Protein AF-A0A7S3AEJ7-F1 (afdb_monomer_lite)

Foldseek 3Di:
DDDDAAWDWDQDPVRWIWIQFQQGWIFTADSVNPGTDGTQEGDDDPARWGQWEWDAAAQKIKIWIFHDDDQQALAGWTWIWIASDSSDPTHTQDTQFADPDDDDPPDSPRGQQRWGWHYWDWAPDRYPPIWIKTKGWNGPPQPVVDVNGDRVRTDMGIFTWDADPVRRTHRDHRDPDDDDDHDPPPPDDPPPDPDPDDDDDPDDDDDDDD

Radius of gyration: 19.71 Å; chains: 1; bounding box: 64×39×54 Å

Structure (mmCIF, N/CA/C/O backbone):
data_AF-A0A7S3AEJ7-F1
#
_entry.id   AF-A0A7S3AEJ7-F1
#
loop_
_atom_site.group_PDB
_atom_site.id
_atom_site.type_symbol
_atom_site.label_atom_id
_atom_site.label_alt_id
_atom_site.label_comp_id
_atom_site.label_asym_id
_atom_site.label_entity_id
_atom_site.label_seq_id
_atom_site.pdbx_PDB_ins_code
_atom_site.Cartn_x
_atom_site.Cartn_y
_atom_site.Cartn_z
_atom_site.occupancy
_atom_site.B_iso_or_equiv
_atom_site.auth_seq_id
_atom_site.auth_comp_id
_atom_site.auth_asym_id
_atom_site.auth_atom_id
_atom_site.pdbx_PDB_model_num
ATOM 1 N N . ARG A 1 1 ? -19.250 -13.462 -3.535 1.00 52.09 1 ARG A N 1
ATOM 2 C CA . ARG A 1 1 ? -18.147 -14.457 -3.602 1.00 52.09 1 ARG A CA 1
ATOM 3 C C . ARG A 1 1 ? -16.843 -13.675 -3.709 1.00 52.09 1 ARG A C 1
ATOM 5 O O . ARG A 1 1 ? -16.833 -12.710 -4.462 1.00 52.09 1 ARG A O 1
ATOM 12 N N . GLY A 1 2 ? -15.821 -13.997 -2.910 1.00 57.75 2 GLY A N 1
ATOM 13 C CA . GLY A 1 2 ? -14.547 -13.262 -2.921 1.00 57.75 2 GLY A CA 1
ATOM 14 C C . GLY A 1 2 ? -13.782 -13.464 -4.230 1.00 57.75 2 GLY A C 1
ATOM 15 O O . GLY A 1 2 ? -13.895 -14.528 -4.836 1.00 57.75 2 GLY A O 1
ATOM 16 N N . ARG A 1 3 ? -13.041 -12.445 -4.675 1.00 68.50 3 ARG A N 1
ATOM 17 C CA . ARG A 1 3 ? -12.091 -12.573 -5.789 1.00 68.50 3 ARG A CA 1
ATOM 18 C C . ARG A 1 3 ? -10.794 -13.187 -5.256 1.00 68.50 3 ARG A C 1
ATOM 20 O O . ARG A 1 3 ? -10.357 -12.820 -4.169 1.00 68.50 3 ARG A O 1
ATOM 27 N N . VAL A 1 4 ? -10.232 -14.139 -5.996 1.00 76.06 4 VAL A N 1
ATOM 28 C CA . VAL A 1 4 ? -8.913 -14.728 -5.719 1.00 76.06 4 VAL A CA 1
ATOM 29 C C . VAL A 1 4 ? -7.853 -13.807 -6.321 1.00 76.06 4 VAL A C 1
ATOM 31 O O . VAL A 1 4 ? -8.058 -13.290 -7.418 1.00 76.06 4 VAL A O 1
ATOM 34 N N . GLY A 1 5 ? -6.754 -13.591 -5.608 1.00 88.00 5 GLY A N 1
ATOM 35 C CA . GLY A 1 5 ? -5.661 -12.722 -6.029 1.00 88.00 5 GLY A CA 1
ATOM 36 C C . GLY A 1 5 ? -4.775 -12.347 -4.847 1.00 88.00 5 GLY A C 1
ATOM 37 O O . GLY A 1 5 ? -4.851 -12.980 -3.791 1.00 88.00 5 GLY A O 1
ATOM 38 N N . ASP A 1 6 ? -3.973 -11.308 -5.038 1.00 93.19 6 ASP A N 1
ATOM 39 C CA . ASP A 1 6 ? -3.113 -10.742 -4.007 1.00 93.19 6 ASP A CA 1
ATOM 40 C C . ASP A 1 6 ? -3.918 -10.195 -2.832 1.00 93.19 6 ASP A C 1
ATOM 42 O O . ASP A 1 6 ? -5.052 -9.716 -2.967 1.00 93.19 6 ASP A O 1
ATOM 46 N N . PHE A 1 7 ? -3.295 -10.231 -1.660 1.00 94.75 7 PHE A N 1
ATOM 47 C CA . PHE A 1 7 ? -3.881 -9.693 -0.452 1.00 94.75 7 PHE A CA 1
ATOM 48 C C . PHE A 1 7 ? -2.838 -9.290 0.581 1.00 94.75 7 PHE A C 1
ATOM 50 O O . PHE A 1 7 ? -1.687 -9.719 0.536 1.00 94.75 7 PHE A O 1
ATOM 57 N N . ASN A 1 8 ? -3.294 -8.523 1.566 1.00 96.31 8 ASN A N 1
ATOM 58 C CA . ASN A 1 8 ? -2.563 -8.245 2.789 1.00 96.31 8 ASN A CA 1
ATOM 59 C C . ASN A 1 8 ? -3.507 -8.294 3.998 1.00 96.31 8 ASN A C 1
ATOM 61 O O . ASN A 1 8 ? -4.703 -8.005 3.888 1.00 96.31 8 ASN A O 1
ATOM 65 N N . ILE A 1 9 ? -2.955 -8.699 5.143 1.00 96.25 9 ILE A N 1
ATOM 66 C CA . ILE A 1 9 ? -3.646 -8.711 6.431 1.00 96.25 9 ILE A CA 1
ATOM 67 C C . ILE A 1 9 ? -3.111 -7.563 7.279 1.00 96.25 9 ILE A C 1
ATOM 69 O O . ILE A 1 9 ? -1.901 -7.425 7.449 1.00 96.25 9 ILE A O 1
ATOM 73 N N . PHE A 1 10 ? -4.027 -6.782 7.836 1.00 97.50 10 PHE A N 1
ATOM 74 C CA . PHE A 1 10 ? -3.756 -5.700 8.771 1.00 97.50 10 PHE A CA 1
ATOM 75 C C . PHE A 1 10 ? -4.480 -5.989 10.087 1.00 97.50 10 PHE A C 1
ATOM 77 O O . PHE A 1 10 ? -5.660 -6.332 10.072 1.00 97.50 10 PHE A O 1
ATOM 84 N N . VAL A 1 11 ? -3.785 -5.855 11.215 1.00 97.69 11 VAL A N 1
ATOM 85 C CA . VAL A 1 11 ? -4.379 -5.938 12.557 1.00 97.69 11 VAL A CA 1
ATOM 86 C C . VAL A 1 11 ? -4.341 -4.541 13.155 1.00 97.69 11 VAL A C 1
ATOM 88 O O . VAL A 1 11 ? -3.270 -3.943 13.236 1.00 97.69 11 VAL A O 1
ATOM 91 N N . ASP A 1 12 ? -5.507 -4.018 13.514 1.00 97.69 12 ASP A N 1
ATOM 92 C CA . ASP A 1 12 ? -5.636 -2.688 14.105 1.00 97.69 12 ASP A CA 1
ATOM 93 C C . ASP A 1 12 ? -5.280 -2.704 15.599 1.00 97.69 12 ASP A C 1
ATOM 95 O O . ASP A 1 12 ? -5.127 -3.759 16.219 1.00 97.69 12 ASP A O 1
ATOM 99 N N . ASP A 1 13 ? -5.171 -1.518 16.190 1.00 95.38 13 ASP A N 1
ATOM 100 C CA . ASP A 1 13 ? -4.751 -1.326 17.582 1.00 95.38 13 ASP A CA 1
ATOM 101 C C . ASP A 1 13 ? -5.712 -1.984 18.594 1.00 95.38 13 ASP A C 1
ATOM 103 O O . ASP A 1 13 ? -5.319 -2.285 19.720 1.00 95.38 13 ASP A O 1
ATOM 107 N N . ASP A 1 14 ? -6.970 -2.216 18.204 1.00 96.75 14 ASP A N 1
ATOM 108 C CA . ASP A 1 14 ? -7.992 -2.886 19.017 1.00 96.75 14 ASP A CA 1
ATOM 109 C C . ASP A 1 14 ? -7.966 -4.423 18.899 1.00 96.75 14 ASP A C 1
ATOM 111 O O . ASP A 1 14 ? -8.774 -5.109 19.527 1.00 96.75 14 ASP A O 1
ATOM 115 N N . GLY A 1 15 ? -7.045 -4.975 18.103 1.00 97.75 15 GLY A N 1
ATOM 116 C CA . GLY A 1 15 ? -6.957 -6.405 17.825 1.00 97.75 15 GLY A CA 1
ATOM 117 C C . GLY A 1 15 ? -7.953 -6.896 16.773 1.00 97.75 15 GLY A C 1
ATOM 118 O O . GLY A 1 15 ? -8.071 -8.100 16.555 1.00 97.75 15 GLY A O 1
ATOM 119 N N . THR A 1 16 ? -8.678 -6.024 16.078 1.00 98.44 16 THR A N 1
ATOM 120 C CA . THR A 1 16 ? -9.506 -6.436 14.943 1.00 98.44 16 THR A CA 1
ATOM 121 C C . THR A 1 16 ? -8.635 -6.606 13.701 1.00 98.44 16 THR A C 1
ATOM 123 O O . THR A 1 16 ? -7.877 -5.710 13.330 1.00 98.44 16 THR A O 1
ATOM 126 N N . ALA A 1 17 ? -8.755 -7.750 13.024 1.00 98.38 17 ALA A N 1
ATOM 127 C CA . ALA A 1 17 ? -8.016 -8.022 11.797 1.00 98.38 17 ALA A CA 1
ATOM 128 C C . ALA A 1 17 ? -8.861 -7.774 10.544 1.00 98.38 17 ALA A C 1
ATOM 130 O O . ALA A 1 17 ? -10.056 -8.079 10.489 1.00 98.38 17 ALA A O 1
ATOM 131 N N . TYR A 1 18 ? -8.200 -7.277 9.508 1.00 97.94 18 TYR A N 1
ATOM 132 C CA . TYR A 1 18 ? -8.776 -6.950 8.219 1.00 97.94 18 TYR A CA 1
ATOM 133 C C . TYR A 1 18 ? -7.928 -7.529 7.098 1.00 97.94 18 TYR A C 1
ATOM 135 O O . TYR A 1 18 ? -6.708 -7.631 7.182 1.00 97.94 18 TYR A O 1
ATOM 143 N N . HIS A 1 19 ? -8.606 -7.887 6.024 1.00 94.19 19 HIS A N 1
ATOM 144 C CA . HIS A 1 19 ? -8.048 -8.430 4.806 1.00 94.19 19 HIS A CA 1
ATOM 145 C C . HIS A 1 19 ? -8.375 -7.457 3.673 1.00 94.19 19 HIS A C 1
ATOM 147 O O . HIS A 1 19 ? -9.543 -7.306 3.305 1.00 94.19 19 HIS A O 1
ATOM 153 N N . VAL A 1 20 ? -7.348 -6.799 3.129 1.00 95.75 20 VAL A N 1
ATOM 154 C CA . VAL A 1 20 ? -7.442 -6.053 1.868 1.00 95.75 20 VAL A CA 1
ATOM 155 C C . VAL A 1 20 ? -7.014 -6.966 0.725 1.00 95.75 20 VAL A C 1
ATOM 157 O O . VAL A 1 20 ? -5.971 -7.612 0.806 1.00 95.75 20 VAL A O 1
ATOM 160 N N . ARG A 1 21 ? -7.814 -7.041 -0.339 1.00 91.44 21 ARG A N 1
ATOM 161 C CA . ARG A 1 21 ? -7.590 -7.974 -1.458 1.00 91.44 21 ARG A CA 1
ATOM 162 C C . ARG A 1 21 ? -7.663 -7.307 -2.821 1.00 91.44 21 ARG A C 1
ATOM 164 O O . ARG A 1 21 ? -8.259 -6.237 -2.956 1.00 91.44 21 ARG A O 1
ATOM 171 N N . THR A 1 22 ? -7.156 -7.986 -3.850 1.00 85.31 22 THR A N 1
ATOM 172 C CA . THR A 1 22 ? -7.403 -7.632 -5.254 1.00 85.31 22 THR A CA 1
ATOM 173 C C . THR A 1 22 ? -8.897 -7.414 -5.507 1.00 85.31 22 THR A C 1
ATOM 175 O O . THR A 1 22 ? -9.756 -8.180 -5.066 1.00 85.31 22 THR A O 1
ATOM 178 N N . GLY A 1 23 ? -9.216 -6.343 -6.234 1.00 87.56 23 GLY A N 1
ATOM 179 C CA . GLY A 1 23 ? -10.580 -5.819 -6.340 1.00 87.56 23 GLY A CA 1
ATOM 180 C C . GLY A 1 23 ? -10.903 -4.735 -5.310 1.00 87.56 23 GLY A C 1
ATOM 181 O O . GLY A 1 23 ? -11.964 -4.136 -5.428 1.00 87.56 23 GLY A O 1
ATOM 182 N N . PHE A 1 24 ? -9.977 -4.457 -4.382 1.00 93.81 24 PHE A N 1
ATOM 183 C CA . PHE A 1 24 ? -10.009 -3.340 -3.435 1.00 93.81 24 PHE A CA 1
ATOM 184 C C . PHE A 1 24 ? -11.256 -3.327 -2.549 1.00 93.81 24 PHE A C 1
ATOM 186 O O . PHE A 1 24 ? -11.914 -2.310 -2.349 1.00 93.81 24 PHE A O 1
ATOM 193 N N . ASP A 1 25 ? -11.528 -4.505 -1.987 1.00 95.38 25 ASP A N 1
ATOM 194 C CA . ASP A 1 25 ? -12.430 -4.690 -0.858 1.00 95.38 25 ASP A CA 1
ATOM 195 C C . ASP A 1 25 ? -11.609 -4.789 0.430 1.00 95.38 25 ASP A C 1
ATOM 197 O O . ASP A 1 25 ? -10.608 -5.513 0.472 1.00 95.38 25 ASP A O 1
ATOM 201 N N . LEU A 1 26 ? -12.085 -4.147 1.494 1.00 97.31 26 LEU A N 1
ATOM 202 C CA . LEU A 1 26 ? -11.617 -4.360 2.856 1.00 97.31 26 LEU A CA 1
ATOM 203 C C . LEU A 1 26 ? -12.632 -5.220 3.606 1.00 97.31 26 LEU A C 1
ATOM 205 O O . LEU A 1 26 ? -13.794 -4.843 3.765 1.00 97.31 26 LEU A O 1
ATOM 209 N N . VAL A 1 27 ? -12.195 -6.382 4.076 1.00 96.38 27 VAL A N 1
ATOM 210 C CA . VAL A 1 27 ? -13.050 -7.364 4.748 1.00 96.38 27 VAL A CA 1
ATOM 211 C C . VAL A 1 27 ? -12.533 -7.596 6.160 1.00 96.38 27 VAL A C 1
ATOM 213 O O . VAL A 1 27 ? -11.375 -7.958 6.338 1.00 96.38 27 VAL A O 1
ATOM 216 N N . ARG A 1 28 ? -13.387 -7.426 7.168 1.00 97.94 28 ARG A N 1
ATOM 217 C CA . ARG A 1 28 ? -13.078 -7.793 8.552 1.00 97.94 28 ARG A CA 1
ATOM 218 C C . ARG A 1 28 ? -13.008 -9.312 8.680 1.00 97.94 28 ARG A C 1
ATOM 220 O O . ARG A 1 28 ? -13.847 -10.016 8.112 1.00 97.94 28 ARG A O 1
ATOM 227 N N . LEU A 1 29 ? -12.030 -9.814 9.424 1.00 97.88 29 LEU A N 1
ATOM 228 C CA . LEU A 1 29 ? -11.924 -11.226 9.779 1.00 97.88 29 LEU A CA 1
ATOM 229 C C . LEU A 1 29 ? -12.702 -11.535 11.062 1.00 97.88 29 LEU A C 1
ATOM 231 O O . LEU A 1 29 ? -12.950 -10.659 11.887 1.00 97.88 29 LEU A O 1
ATOM 235 N N . ASN A 1 30 ? -13.073 -12.800 11.239 1.00 97.94 30 ASN A N 1
ATOM 236 C CA . ASN A 1 30 ? -13.641 -13.277 12.497 1.00 97.94 30 ASN A CA 1
ATOM 237 C C . ASN A 1 30 ? -12.621 -13.172 13.652 1.00 97.94 30 ASN A C 1
ATOM 239 O O . ASN A 1 30 ? -11.424 -13.014 13.423 1.00 97.94 30 ASN A O 1
ATOM 243 N N . ALA A 1 31 ? -13.081 -13.316 14.898 1.00 97.31 31 ALA A N 1
ATOM 244 C CA . ALA A 1 31 ? -12.239 -13.169 16.093 1.00 97.31 31 ALA A CA 1
ATOM 245 C C . ALA A 1 31 ? -11.050 -14.152 16.180 1.00 97.31 31 ALA A C 1
ATOM 247 O O . ALA A 1 31 ? -10.104 -13.898 16.916 1.00 97.31 31 ALA A O 1
ATOM 248 N N . ASN A 1 32 ? -11.084 -15.255 15.425 1.00 97.44 32 ASN A N 1
ATOM 249 C CA . ASN A 1 32 ? -10.005 -16.248 15.370 1.00 97.44 32 ASN A CA 1
ATOM 250 C C . ASN A 1 32 ? -9.063 -16.038 14.169 1.00 97.44 32 ASN A C 1
ATOM 252 O O . ASN A 1 32 ? -8.157 -16.838 13.956 1.00 97.44 32 ASN A O 1
ATOM 256 N N . TYR A 1 33 ? -9.314 -15.014 13.348 1.00 97.31 33 TYR A N 1
ATOM 257 C CA . TYR A 1 33 ? -8.605 -14.689 12.105 1.00 97.31 33 TYR A CA 1
ATOM 258 C C . TYR A 1 33 ? -8.567 -15.815 11.059 1.00 97.31 33 TYR A C 1
ATOM 260 O O . TYR A 1 33 ? -7.700 -15.839 10.188 1.00 97.31 33 TYR A O 1
ATOM 268 N N . THR A 1 34 ? -9.516 -16.751 11.100 1.00 95.56 34 THR A N 1
ATOM 269 C CA . THR A 1 34 ? -9.530 -17.919 10.200 1.00 95.56 34 THR A CA 1
ATOM 270 C C . THR A 1 34 ? -10.403 -17.735 8.964 1.00 95.56 34 THR A C 1
ATOM 272 O O . THR A 1 34 ? -10.395 -18.576 8.066 1.00 95.56 34 THR A O 1
ATOM 275 N N . GLY A 1 35 ? -11.184 -16.657 8.900 1.00 93.62 35 GLY A N 1
ATOM 276 C CA . GLY A 1 35 ? -12.093 -16.421 7.789 1.00 93.62 35 GLY A CA 1
ATOM 277 C C . GLY A 1 35 ? -12.753 -15.046 7.820 1.00 93.62 35 GLY A C 1
ATOM 278 O O . GLY A 1 35 ? -12.661 -14.338 8.825 1.00 93.62 35 GLY A O 1
ATOM 279 N N . PRO A 1 36 ? -13.409 -14.659 6.712 1.00 94.50 36 PRO A N 1
ATOM 280 C CA . PRO A 1 36 ? -14.102 -13.385 6.607 1.00 94.50 36 PRO A CA 1
ATOM 281 C C . PRO A 1 36 ? -15.349 -13.361 7.497 1.00 94.50 36 PRO A C 1
ATOM 283 O O . PRO A 1 36 ? -16.081 -14.345 7.573 1.00 94.50 36 PRO A O 1
ATOM 286 N N . ASP A 1 37 ? -15.600 -12.212 8.113 1.00 96.62 37 ASP A N 1
ATOM 287 C CA . ASP A 1 37 ? -16.796 -11.916 8.903 1.00 96.62 37 ASP A CA 1
ATOM 288 C C . ASP A 1 37 ? -17.710 -10.934 8.153 1.00 96.62 37 ASP A C 1
ATOM 290 O O . ASP A 1 37 ? -18.846 -11.263 7.820 1.00 96.62 37 ASP A O 1
ATOM 294 N N . ALA A 1 38 ? -17.194 -9.753 7.787 1.00 96.38 38 ALA A N 1
ATOM 295 C CA . ALA A 1 38 ? -17.994 -8.705 7.149 1.00 96.38 38 ALA A CA 1
ATOM 296 C C . ALA A 1 38 ? -17.204 -7.892 6.113 1.00 96.38 38 ALA A C 1
ATOM 298 O O . ALA A 1 38 ? -16.046 -7.544 6.336 1.00 96.38 38 ALA A O 1
ATOM 299 N N . LEU A 1 39 ? -17.842 -7.541 4.989 1.00 96.31 39 LEU A N 1
ATOM 300 C CA . LEU A 1 39 ? -17.330 -6.506 4.083 1.00 96.31 39 LEU A CA 1
ATOM 301 C C . LEU A 1 39 ? -17.462 -5.143 4.774 1.00 96.31 39 LEU A C 1
ATOM 303 O O . LEU A 1 39 ? -18.551 -4.791 5.220 1.00 96.31 39 LEU A O 1
ATOM 307 N N . VAL A 1 40 ? -16.365 -4.394 4.855 1.00 98.06 40 VAL A N 1
ATOM 308 C CA . VAL A 1 40 ? -16.298 -3.102 5.554 1.00 98.06 40 VAL A CA 1
ATOM 309 C C . VAL A 1 40 ? -16.381 -1.949 4.565 1.00 98.06 40 VAL A C 1
ATOM 311 O O . VAL A 1 40 ? -17.130 -1.000 4.778 1.00 98.06 40 VAL A O 1
ATOM 314 N N . SER A 1 41 ? -15.622 -2.027 3.474 1.00 97.62 41 SER A N 1
ATOM 315 C CA . SER A 1 41 ? -15.626 -1.022 2.414 1.00 97.62 41 SER A CA 1
ATOM 316 C C . SER A 1 41 ? -15.130 -1.607 1.093 1.00 97.62 41 SER A C 1
ATOM 318 O O . SER A 1 41 ? -14.439 -2.626 1.070 1.00 97.62 41 SER A O 1
ATOM 320 N N . SER A 1 42 ? -15.485 -0.940 -0.003 1.00 96.75 42 SER A N 1
ATOM 321 C CA . SER A 1 42 ? -14.963 -1.194 -1.348 1.00 96.75 42 SER A CA 1
ATOM 322 C C . SER A 1 42 ? -14.531 0.136 -1.956 1.00 96.75 42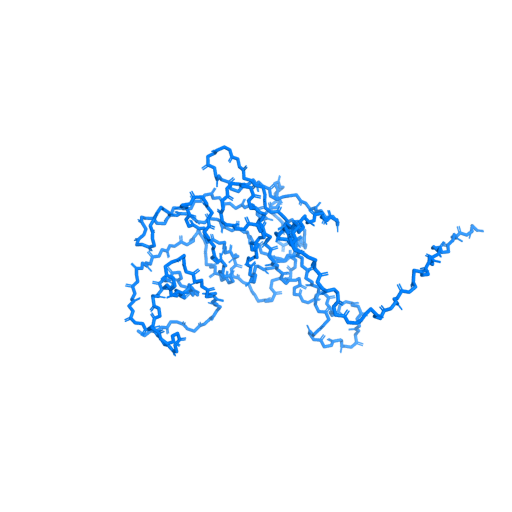 SER A C 1
ATOM 324 O O . SER A 1 42 ? -15.178 1.162 -1.741 1.00 96.75 42 SER A O 1
ATOM 326 N N . PHE A 1 43 ? -13.433 0.131 -2.698 1.00 96.06 43 PHE A N 1
ATOM 327 C CA . PHE A 1 43 ? -12.826 1.328 -3.272 1.00 96.06 43 PHE A CA 1
ATOM 328 C C . PHE A 1 43 ? -12.123 0.994 -4.587 1.00 96.06 43 PHE A C 1
ATOM 330 O O . PHE A 1 43 ? -12.076 -0.155 -5.016 1.00 96.06 43 PHE A O 1
ATOM 337 N N . THR A 1 44 ? -11.626 2.015 -5.280 1.00 95.69 44 THR A N 1
ATOM 338 C CA . THR A 1 44 ? -11.005 1.858 -6.598 1.00 95.69 44 THR A CA 1
ATOM 339 C C . THR A 1 44 ? -9.648 2.528 -6.641 1.00 95.69 44 THR A C 1
ATOM 341 O O . THR A 1 44 ? -9.472 3.638 -6.140 1.00 95.69 44 THR A O 1
ATOM 344 N N . THR A 1 45 ? -8.709 1.884 -7.316 1.00 96.00 45 THR A N 1
ATOM 345 C CA . THR A 1 45 ? -7.450 2.481 -7.755 1.00 96.00 45 THR A CA 1
ATOM 346 C C . THR A 1 45 ? -7.620 3.166 -9.118 1.00 96.00 45 THR A C 1
ATOM 348 O O . THR A 1 45 ? -8.540 2.823 -9.864 1.00 96.00 45 THR A O 1
ATOM 351 N N . PRO A 1 46 ? -6.732 4.106 -9.496 1.00 95.31 46 PRO A N 1
ATOM 352 C CA . PRO A 1 46 ? -6.801 4.782 -10.799 1.00 95.31 46 PRO A CA 1
ATOM 353 C C . PRO A 1 46 ? -6.703 3.844 -12.013 1.00 95.31 46 PRO A C 1
ATOM 355 O O . PRO A 1 46 ? -7.189 4.165 -13.095 1.00 95.31 46 PRO A O 1
ATOM 358 N N . LYS A 1 47 ? -6.046 2.693 -11.846 1.00 94.50 47 LYS A N 1
ATOM 359 C CA . LYS A 1 47 ? -5.919 1.618 -12.840 1.00 94.50 47 LYS A CA 1
ATOM 360 C C . LYS A 1 47 ? -6.147 0.272 -12.160 1.00 94.50 47 LYS A C 1
ATOM 362 O O . LYS A 1 47 ? -6.152 0.205 -10.935 1.00 94.50 47 LYS A O 1
ATOM 367 N N . SER A 1 48 ? -6.300 -0.800 -12.939 1.00 93.44 48 SER A N 1
ATOM 368 C CA . SER A 1 48 ? -6.307 -2.157 -12.379 1.00 93.44 48 SER A CA 1
ATOM 369 C C . SER A 1 48 ? -5.021 -2.397 -11.589 1.00 93.44 48 SER A C 1
ATOM 371 O O . SER A 1 48 ? -3.925 -2.199 -12.119 1.00 93.44 48 SER A O 1
ATOM 373 N N . SER A 1 49 ? -5.168 -2.807 -10.334 1.00 95.31 49 SER A N 1
ATOM 374 C CA . SER A 1 49 ? -4.070 -2.893 -9.375 1.00 95.31 49 SER A CA 1
ATOM 375 C C . SER A 1 49 ? -4.147 -4.158 -8.519 1.00 95.31 49 SER A C 1
ATOM 377 O O . SER A 1 49 ? -5.210 -4.764 -8.369 1.00 95.31 49 SER A O 1
ATOM 379 N N . GLU A 1 50 ? -3.000 -4.536 -7.966 1.00 95.00 50 GLU A N 1
ATOM 380 C CA . GLU A 1 50 ? -2.769 -5.702 -7.108 1.00 95.00 50 GLU A CA 1
ATOM 381 C C . GLU A 1 50 ? -1.654 -5.386 -6.089 1.00 95.00 50 GLU A C 1
ATOM 383 O O . GLU A 1 50 ? -1.298 -4.214 -5.919 1.00 95.00 50 GLU A O 1
ATOM 388 N N . GLY A 1 51 ? -1.150 -6.393 -5.369 1.00 94.56 51 GLY A N 1
ATOM 389 C CA . GLY A 1 51 ? -0.150 -6.222 -4.312 1.00 94.56 51 GLY A CA 1
ATOM 390 C C . GLY A 1 51 ? -0.511 -5.166 -3.258 1.00 94.56 51 GLY A C 1
ATOM 391 O O . GLY A 1 51 ? 0.306 -4.273 -3.014 1.00 94.56 51 GLY A O 1
ATOM 392 N N . PRO A 1 52 ? -1.730 -5.178 -2.670 1.00 96.81 52 PRO A N 1
ATOM 393 C CA . PRO A 1 52 ? -2.080 -4.187 -1.667 1.00 96.81 52 PRO A CA 1
ATOM 394 C C . PRO A 1 52 ? -1.240 -4.388 -0.400 1.00 96.81 52 PRO A C 1
ATOM 396 O O . PRO A 1 52 ? -1.047 -5.519 0.031 1.00 96.81 52 PRO A O 1
ATOM 399 N N . ALA A 1 53 ? -0.814 -3.306 0.249 1.00 97.56 53 ALA A N 1
ATOM 400 C CA . ALA A 1 53 ? -0.262 -3.352 1.603 1.00 97.56 53 ALA A CA 1
ATOM 401 C C . ALA A 1 53 ? -0.872 -2.242 2.457 1.00 97.56 53 ALA A C 1
ATOM 403 O O . ALA A 1 53 ? -0.865 -1.075 2.052 1.00 97.56 53 ALA A O 1
ATOM 404 N N . MET A 1 54 ? -1.411 -2.613 3.618 1.00 98.12 54 MET A N 1
ATOM 405 C CA . MET A 1 54 ? -2.158 -1.723 4.500 1.00 98.12 54 MET A CA 1
ATOM 406 C C . MET A 1 54 ? -1.408 -1.468 5.804 1.00 98.12 54 MET A C 1
ATOM 408 O O . MET A 1 54 ? -0.795 -2.368 6.371 1.00 98.12 54 MET A O 1
ATOM 412 N N . PHE A 1 55 ? -1.482 -0.235 6.293 1.00 98.44 55 PHE A N 1
ATOM 413 C CA . PHE A 1 55 ? -0.948 0.151 7.594 1.00 98.44 55 PHE A CA 1
ATOM 414 C C . PHE A 1 55 ? -1.708 1.355 8.154 1.00 98.44 55 PHE A C 1
ATOM 416 O O . PHE A 1 55 ? -2.466 2.023 7.447 1.00 98.44 55 PHE A O 1
ATOM 423 N N . LYS A 1 56 ? -1.490 1.655 9.433 1.00 98.44 56 LYS A N 1
ATOM 424 C CA . LYS A 1 56 ? -2.060 2.821 10.110 1.00 98.44 56 LYS A CA 1
ATOM 425 C C . LYS A 1 56 ? -0.933 3.712 10.593 1.00 98.44 56 LYS A C 1
ATOM 427 O O . LYS A 1 56 ? 0.027 3.219 11.170 1.00 98.44 56 LYS A O 1
ATOM 432 N N . ARG A 1 57 ? -1.030 5.021 10.389 1.00 97.56 57 ARG A N 1
ATOM 433 C CA . ARG A 1 57 ? -0.076 5.988 10.935 1.00 97.56 57 ARG A CA 1
ATOM 434 C C . ARG A 1 57 ? -0.800 7.234 11.418 1.00 97.56 57 ARG A C 1
ATOM 436 O O . ARG A 1 57 ? -1.521 7.865 10.651 1.00 97.56 57 ARG A O 1
ATOM 443 N N . ASN A 1 58 ? -0.569 7.600 12.675 1.00 95.94 58 ASN A N 1
ATOM 444 C CA . ASN A 1 58 ? -1.090 8.804 13.316 1.00 95.94 58 ASN A CA 1
ATOM 445 C C . ASN A 1 58 ? -2.616 8.957 13.149 1.00 95.94 58 ASN A C 1
ATOM 447 O O . ASN A 1 58 ? -3.106 10.009 12.753 1.00 95.94 58 ASN A O 1
ATOM 451 N N . GLY A 1 59 ? -3.361 7.868 13.374 1.00 96.19 59 GLY A N 1
ATOM 452 C CA . GLY A 1 59 ? -4.824 7.837 13.234 1.00 96.19 59 GLY A CA 1
ATOM 453 C C . GLY A 1 59 ? -5.357 7.730 11.798 1.00 96.19 59 GLY A C 1
ATOM 454 O O . GLY A 1 59 ? -6.555 7.533 11.624 1.00 96.19 59 GLY A O 1
ATOM 455 N N . THR A 1 60 ? -4.498 7.794 10.779 1.00 98.44 60 THR A N 1
ATOM 456 C CA . THR A 1 60 ? -4.876 7.635 9.367 1.00 98.44 60 THR A CA 1
ATOM 457 C C . THR A 1 60 ? -4.534 6.231 8.878 1.00 98.44 60 THR A C 1
ATOM 459 O O . THR A 1 60 ? -3.445 5.724 9.145 1.00 98.44 60 THR A O 1
ATOM 462 N N . TYR A 1 61 ? -5.440 5.606 8.130 1.00 98.75 61 TYR A N 1
ATOM 463 C CA . TYR A 1 61 ? -5.184 4.347 7.436 1.00 98.75 61 TYR A CA 1
ATOM 464 C C . TYR A 1 61 ? -4.641 4.619 6.041 1.00 98.75 61 TYR A C 1
ATOM 466 O O . TYR A 1 61 ? -5.117 5.519 5.348 1.00 98.75 61 TYR A O 1
ATOM 474 N N . TYR A 1 62 ? -3.676 3.810 5.627 1.00 98.75 62 TYR A N 1
ATOM 475 C CA . TYR A 1 62 ? -3.013 3.880 4.336 1.00 98.75 62 TYR A CA 1
ATOM 476 C C . TYR A 1 62 ? -3.103 2.522 3.661 1.00 98.75 62 TYR A C 1
ATOM 478 O O . TYR A 1 62 ? -2.925 1.486 4.301 1.00 98.75 62 TYR A O 1
ATOM 486 N N . ILE A 1 63 ? -3.329 2.537 2.355 1.00 98.50 63 ILE A N 1
ATOM 487 C CA . ILE A 1 63 ? -3.171 1.379 1.485 1.00 98.50 63 ILE A CA 1
ATOM 488 C C . ILE A 1 63 ? -2.256 1.794 0.346 1.00 98.50 63 ILE A C 1
ATOM 490 O O . ILE A 1 63 ? -2.503 2.796 -0.324 1.00 98.50 63 ILE A O 1
ATOM 494 N N . THR A 1 64 ? -1.205 1.010 0.132 1.00 98.38 64 THR A N 1
ATOM 495 C CA . THR A 1 64 ? -0.387 1.086 -1.078 1.00 98.38 64 THR A CA 1
ATOM 496 C C . THR A 1 64 ? -0.811 -0.001 -2.052 1.00 98.38 64 THR A C 1
ATOM 498 O O . THR A 1 64 ? -1.231 -1.070 -1.614 1.00 98.38 64 THR A O 1
ATOM 501 N N . ALA A 1 65 ? -0.728 0.263 -3.354 1.00 97.44 65 ALA A N 1
ATOM 502 C CA . ALA A 1 65 ? -1.053 -0.711 -4.391 1.00 97.44 65 ALA A CA 1
ATOM 503 C C . ALA A 1 65 ? -0.243 -0.484 -5.672 1.00 97.44 65 ALA A C 1
ATOM 505 O O . ALA A 1 65 ? -0.006 0.659 -6.070 1.00 97.44 65 ALA A O 1
ATOM 506 N N . GLY A 1 66 ? 0.124 -1.569 -6.350 1.00 95.94 66 GLY A N 1
ATOM 507 C CA . GLY A 1 66 ? 0.790 -1.517 -7.650 1.00 95.94 66 GLY A CA 1
ATOM 508 C C . GLY A 1 66 ? -0.182 -1.698 -8.804 1.00 95.94 66 GLY A C 1
ATOM 509 O O . GLY A 1 66 ? -1.173 -2.409 -8.677 1.00 95.94 66 GLY A O 1
ATOM 510 N N . THR A 1 67 ? 0.066 -1.070 -9.954 1.00 94.06 67 THR A N 1
ATOM 511 C CA . THR A 1 67 ? -0.572 -1.469 -11.222 1.00 94.06 67 THR A CA 1
ATOM 512 C C . THR A 1 67 ? -0.371 -2.962 -11.463 1.00 94.06 67 THR A C 1
ATOM 514 O O . THR A 1 67 ? 0.745 -3.446 -11.304 1.00 94.06 67 THR A O 1
ATOM 517 N N . GLY A 1 68 ? -1.428 -3.671 -11.864 1.00 88.75 68 GLY A N 1
ATOM 518 C CA . GLY A 1 68 ? -1.356 -5.113 -12.102 1.00 88.75 68 GLY A CA 1
ATOM 519 C C . GLY A 1 68 ? -0.472 -5.462 -13.298 1.00 88.75 68 GLY A C 1
ATOM 520 O O . GLY A 1 68 ? -0.585 -4.834 -14.355 1.00 88.75 68 GLY A O 1
ATOM 521 N N . CYS A 1 69 ? 0.399 -6.460 -13.140 1.00 84.62 69 CYS A N 1
ATOM 522 C CA . CYS A 1 69 ? 1.301 -6.915 -14.196 1.00 84.62 69 CYS A CA 1
ATOM 523 C C . CYS A 1 69 ? 1.769 -8.361 -13.997 1.00 84.62 69 CYS A C 1
ATOM 525 O O . CYS A 1 69 ? 1.933 -8.857 -12.891 1.00 84.62 69 CYS A O 1
ATOM 527 N N . CYS A 1 70 ? 2.075 -9.049 -15.100 1.00 80.75 70 CYS A N 1
ATOM 528 C CA . CYS A 1 70 ? 2.639 -10.397 -15.041 1.00 80.75 70 CYS A CA 1
ATOM 529 C C . CYS A 1 70 ? 4.097 -10.345 -14.563 1.00 80.75 70 CYS A C 1
ATOM 531 O O . CYS A 1 70 ? 4.992 -10.049 -15.354 1.00 80.75 70 CYS A O 1
ATOM 533 N N . ALA A 1 71 ? 4.326 -10.630 -13.276 1.00 74.88 71 ALA A N 1
ATOM 534 C CA . ALA A 1 71 ? 5.650 -10.627 -12.642 1.00 74.88 71 ALA A CA 1
ATOM 535 C C . ALA A 1 71 ? 6.427 -9.305 -12.822 1.00 74.88 71 ALA A C 1
ATOM 537 O O . ALA A 1 71 ? 7.651 -9.325 -12.897 1.00 74.88 71 ALA A O 1
ATOM 538 N N . CYS A 1 72 ? 5.690 -8.191 -12.934 1.00 82.00 72 CYS A N 1
ATOM 539 C CA . CYS A 1 72 ? 6.115 -6.785 -12.940 1.00 82.00 72 CYS A CA 1
ATOM 540 C C . CYS A 1 72 ? 7.614 -6.527 -13.159 1.00 82.00 72 CYS A C 1
ATOM 542 O O . CYS A 1 72 ? 8.305 -6.011 -12.277 1.00 82.00 72 CYS A O 1
ATOM 544 N N . ILE A 1 73 ? 8.119 -6.887 -14.344 1.00 85.12 73 ILE A N 1
ATOM 545 C CA . ILE A 1 73 ? 9.522 -6.666 -14.706 1.00 85.12 73 ILE A CA 1
ATOM 546 C C . ILE A 1 73 ? 9.788 -5.160 -14.678 1.00 85.12 73 ILE A C 1
ATOM 548 O O . ILE A 1 73 ? 9.124 -4.394 -15.372 1.00 85.12 73 ILE A O 1
ATOM 552 N N . GLY A 1 74 ? 10.761 -4.739 -13.869 1.00 87.19 74 GLY A N 1
ATOM 553 C CA . GLY A 1 74 ? 11.065 -3.321 -13.665 1.00 87.19 74 GLY A CA 1
ATOM 554 C C . GLY A 1 74 ? 10.178 -2.617 -12.632 1.00 87.19 74 GLY A C 1
ATOM 555 O O . GLY A 1 74 ? 10.357 -1.419 -12.437 1.00 87.19 74 GLY A O 1
ATOM 556 N N . GLY A 1 75 ? 9.284 -3.331 -11.939 1.00 93.31 75 GLY A N 1
ATOM 557 C CA . GLY A 1 75 ? 8.451 -2.830 -10.840 1.00 93.31 75 GLY A CA 1
ATOM 558 C C . GLY A 1 75 ? 7.026 -2.433 -11.231 1.00 93.31 75 GLY A C 1
ATOM 559 O O . GLY A 1 75 ? 6.564 -2.704 -12.338 1.00 93.31 75 GLY A O 1
ATOM 560 N N . SER A 1 76 ? 6.328 -1.789 -10.294 1.00 95.56 76 SER A N 1
ATOM 561 C CA . SER A 1 76 ? 4.986 -1.228 -10.486 1.00 95.56 76 SER A CA 1
ATOM 562 C C . SER A 1 76 ? 4.873 0.166 -9.864 1.00 95.56 76 SER A C 1
ATOM 564 O O . SER A 1 76 ? 5.762 0.612 -9.137 1.00 95.56 76 SER A O 1
ATOM 566 N N . THR A 1 77 ? 3.738 0.833 -10.087 1.00 97.00 77 THR A N 1
ATOM 567 C CA . THR A 1 77 ? 3.372 2.046 -9.336 1.00 97.00 77 THR A CA 1
ATOM 568 C C . THR A 1 77 ? 3.307 1.775 -7.830 1.00 97.00 77 THR A C 1
ATOM 570 O O . THR A 1 77 ? 3.249 0.621 -7.394 1.00 97.00 77 THR A O 1
ATOM 573 N N . ILE A 1 78 ? 3.253 2.843 -7.033 1.00 98.12 78 ILE A N 1
ATOM 5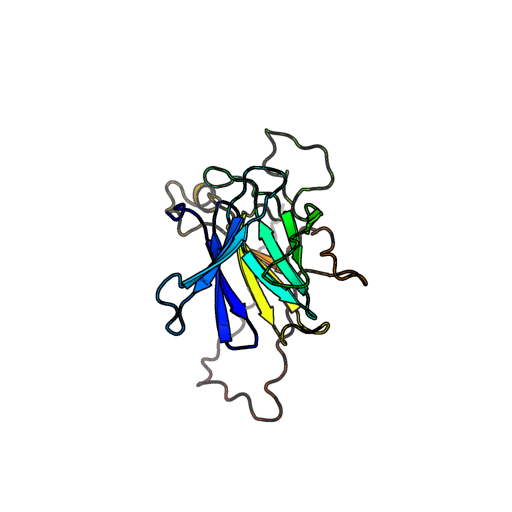74 C CA . ILE A 1 78 ? 2.868 2.778 -5.619 1.00 98.12 78 ILE A CA 1
ATOM 575 C C . ILE A 1 78 ? 1.749 3.800 -5.430 1.00 98.12 78 ILE A C 1
ATOM 577 O O . ILE A 1 78 ? 1.973 4.943 -5.037 1.00 98.12 78 ILE A O 1
ATOM 581 N N . TYR A 1 79 ? 0.528 3.394 -5.773 1.00 98.31 79 TYR A N 1
ATOM 582 C CA . TYR A 1 79 ? -0.666 4.192 -5.532 1.00 98.31 79 TYR A CA 1
ATOM 583 C C . TYR A 1 79 ? -0.972 4.227 -4.048 1.00 98.31 79 TYR A C 1
ATOM 585 O O . TYR A 1 79 ? -1.067 3.176 -3.423 1.00 98.31 79 TYR A O 1
ATOM 593 N N . VAL A 1 80 ? -1.171 5.424 -3.509 1.00 98.69 80 VAL A N 1
ATOM 594 C CA . VAL A 1 80 ? -1.514 5.633 -2.104 1.00 98.69 80 VAL A CA 1
ATOM 595 C C . VAL A 1 80 ? -2.994 5.963 -1.998 1.00 98.69 80 VAL A C 1
ATOM 597 O O . VAL A 1 80 ? -3.487 6.876 -2.658 1.00 98.69 80 VAL A O 1
ATOM 600 N N . LEU A 1 81 ? -3.711 5.244 -1.143 1.00 98.69 81 LEU A N 1
ATOM 601 C CA . LEU A 1 81 ? -5.060 5.587 -0.710 1.00 98.69 81 LEU A CA 1
ATOM 602 C C . LEU A 1 81 ? -5.054 5.791 0.794 1.00 98.69 81 LEU A C 1
ATOM 604 O O . LEU A 1 81 ? -4.386 5.046 1.508 1.00 98.69 81 LEU A O 1
ATOM 608 N N . THR A 1 82 ? -5.821 6.765 1.277 1.00 98.75 82 THR A N 1
ATOM 609 C CA . THR A 1 82 ? -5.978 6.969 2.718 1.00 98.75 82 THR A CA 1
ATOM 610 C C . THR A 1 82 ? -7.420 7.189 3.132 1.00 98.75 82 THR A C 1
ATOM 612 O O . THR A 1 82 ? -8.234 7.686 2.347 1.00 98.75 82 THR A O 1
ATOM 615 N N . ALA A 1 83 ? -7.710 6.834 4.380 1.00 98.62 83 ALA A N 1
ATOM 616 C CA . ALA A 1 83 ? -8.986 7.061 5.041 1.00 98.62 83 ALA A CA 1
ATOM 617 C C . ALA A 1 83 ? -8.766 7.342 6.535 1.00 98.62 83 ALA A C 1
ATOM 619 O O . ALA A 1 83 ? -7.827 6.827 7.140 1.00 98.62 83 ALA A O 1
ATOM 620 N N . SER A 1 84 ? -9.648 8.131 7.148 1.00 98.06 84 SER A N 1
ATOM 621 C CA . SER A 1 84 ? -9.683 8.325 8.609 1.00 98.06 84 SER A CA 1
ATOM 622 C C . SER A 1 84 ? -10.461 7.220 9.339 1.00 98.06 84 SER A C 1
ATOM 624 O O . SER A 1 84 ? -10.417 7.127 10.561 1.00 98.06 84 SER A O 1
ATOM 626 N N . SER A 1 85 ? -11.175 6.374 8.594 1.00 98.00 85 SER A N 1
ATOM 627 C CA . SER A 1 85 ? -11.942 5.231 9.089 1.00 98.00 85 SER A CA 1
ATOM 628 C C . SER A 1 85 ? -11.856 4.079 8.092 1.00 98.00 85 SER A C 1
ATOM 630 O O . SER A 1 85 ? -11.805 4.299 6.884 1.00 98.00 85 SER A O 1
ATOM 632 N N . LEU A 1 86 ? -11.906 2.842 8.581 1.00 98.25 86 LEU A N 1
ATOM 633 C CA . LEU A 1 86 ? -11.888 1.627 7.757 1.00 98.25 86 LEU A CA 1
ATOM 634 C C . LEU A 1 86 ? -13.109 1.520 6.825 1.00 98.25 86 LEU A C 1
ATOM 636 O O . LEU A 1 86 ? -13.030 0.918 5.751 1.00 98.25 86 LEU A O 1
ATOM 640 N N . ALA A 1 87 ? -14.229 2.145 7.206 1.00 98.06 87 ALA A N 1
ATOM 641 C CA . ALA A 1 87 ? -15.423 2.278 6.366 1.00 98.06 87 ALA A CA 1
ATOM 642 C C . ALA A 1 87 ? -15.241 3.291 5.215 1.00 98.06 87 ALA A C 1
ATOM 644 O O . ALA A 1 87 ? -16.089 3.383 4.329 1.00 98.06 87 ALA A O 1
ATOM 645 N N . GLY A 1 88 ? -14.131 4.031 5.204 1.00 96.88 88 GLY A N 1
ATOM 646 C CA . GLY A 1 88 ? -13.846 5.082 4.243 1.00 96.88 88 GLY A CA 1
ATOM 647 C C . GLY A 1 88 ? -14.408 6.455 4.653 1.00 96.88 88 GLY A C 1
ATOM 648 O O . GLY A 1 88 ? -14.718 6.677 5.826 1.00 96.88 88 GLY A O 1
ATOM 649 N N . PRO A 1 89 ? -14.525 7.392 3.694 1.00 97.69 89 PRO A N 1
ATOM 650 C CA . PRO A 1 89 ? -14.157 7.222 2.288 1.00 97.69 89 PRO A CA 1
ATOM 651 C C . PRO A 1 89 ? -12.650 6.985 2.113 1.00 97.69 89 PRO A C 1
ATOM 653 O O . PRO A 1 89 ? -11.830 7.598 2.794 1.00 97.69 89 PRO A O 1
ATOM 656 N N . TRP A 1 90 ? -12.300 6.088 1.190 1.00 98.50 90 TRP A N 1
ATOM 657 C CA . TRP A 1 90 ? -10.920 5.880 0.756 1.00 98.50 90 TRP A CA 1
ATOM 658 C C . TRP A 1 90 ? -10.607 6.819 -0.398 1.00 98.50 90 TRP A C 1
ATOM 660 O O . TRP A 1 90 ? -11.238 6.747 -1.452 1.00 98.50 90 TRP A O 1
ATOM 670 N N . THR A 1 91 ? -9.618 7.683 -0.205 1.00 98.38 91 THR A N 1
ATOM 671 C CA . THR A 1 91 ? -9.283 8.731 -1.169 1.00 98.38 91 THR A CA 1
ATOM 672 C C . THR A 1 91 ? -7.869 8.525 -1.699 1.00 98.38 91 THR A C 1
ATOM 674 O O . THR A 1 91 ? -6.911 8.420 -0.930 1.00 98.38 91 THR A O 1
ATOM 677 N N . TYR A 1 92 ? -7.735 8.489 -3.024 1.00 98.50 92 TYR A N 1
ATOM 678 C CA . TYR A 1 92 ? -6.449 8.413 -3.715 1.00 98.50 92 TYR A CA 1
ATOM 679 C C . TYR A 1 92 ? -5.600 9.666 -3.445 1.00 98.50 92 TYR A C 1
ATOM 681 O O . TYR A 1 92 ? -6.099 10.787 -3.529 1.00 98.50 92 TYR A O 1
ATOM 689 N N . ARG A 1 93 ? -4.325 9.471 -3.102 1.00 98.31 93 ARG A N 1
ATOM 690 C CA . ARG A 1 93 ? -3.356 10.523 -2.750 1.00 98.31 93 ARG A CA 1
ATOM 691 C C . ARG A 1 93 ? -2.218 10.687 -3.750 1.00 98.31 93 ARG A C 1
ATOM 693 O O . ARG A 1 93 ? -1.405 11.583 -3.574 1.00 98.31 93 ARG A O 1
ATOM 700 N N . GLY A 1 94 ? -2.178 9.876 -4.802 1.00 97.81 94 GLY A N 1
ATOM 701 C CA . GLY A 1 94 ? -1.130 9.948 -5.815 1.00 97.81 94 GLY A CA 1
ATOM 702 C C . GLY A 1 94 ? -0.360 8.645 -5.974 1.00 97.81 94 GLY A C 1
ATOM 703 O O . GLY A 1 94 ? -0.624 7.646 -5.300 1.00 97.81 94 GLY A O 1
ATOM 704 N N . ASP A 1 95 ? 0.581 8.679 -6.910 1.00 98.00 95 ASP A N 1
ATOM 705 C CA . ASP A 1 95 ? 1.551 7.626 -7.173 1.00 98.00 95 ASP A CA 1
ATOM 706 C C . ASP A 1 95 ? 2.917 8.115 -6.713 1.00 98.00 95 ASP A C 1
ATOM 708 O O . ASP A 1 95 ? 3.415 9.101 -7.246 1.00 98.00 95 ASP A O 1
ATOM 712 N N . VAL A 1 96 ? 3.504 7.429 -5.736 1.00 98.06 96 VAL A N 1
ATOM 713 C CA . VAL A 1 96 ? 4.823 7.773 -5.182 1.00 98.06 96 VAL A CA 1
ATOM 714 C C . VAL A 1 96 ? 5.934 6.858 -5.701 1.00 98.06 96 VAL A C 1
ATOM 716 O O . VAL A 1 96 ? 7.086 7.003 -5.303 1.00 98.06 96 VAL A O 1
ATOM 719 N N . GLY A 1 97 ? 5.598 5.881 -6.553 1.00 96.81 97 GLY A N 1
ATOM 720 C CA . GLY A 1 97 ? 6.521 4.852 -7.041 1.00 96.81 97 GLY A CA 1
ATOM 721 C C . GLY A 1 97 ? 7.013 5.067 -8.471 1.00 96.81 97 GLY A C 1
ATOM 722 O O . GLY A 1 97 ? 8.104 4.605 -8.813 1.00 96.81 97 GLY A O 1
ATOM 723 N N . SER A 1 98 ? 6.240 5.761 -9.310 1.00 96.06 98 SER A N 1
ATOM 724 C CA . SER A 1 98 ? 6.671 6.128 -10.665 1.00 96.06 98 SER A CA 1
ATOM 725 C C . SER A 1 98 ? 7.787 7.169 -10.631 1.00 96.06 98 SER A C 1
ATOM 727 O O . SER A 1 98 ? 7.783 8.075 -9.798 1.00 96.06 98 SER A O 1
ATOM 729 N N . ASN A 1 99 ? 8.744 7.060 -11.552 1.00 92.88 99 ASN A N 1
ATOM 730 C CA . ASN A 1 99 ? 9.723 8.118 -11.760 1.00 92.88 99 ASN A CA 1
ATOM 731 C C . ASN A 1 99 ? 9.028 9.370 -12.321 1.00 92.88 99 ASN A C 1
ATOM 733 O O . ASN A 1 99 ? 8.158 9.242 -13.186 1.00 92.88 99 ASN A O 1
ATOM 737 N N . PRO A 1 100 ? 9.434 10.585 -11.907 1.00 87.19 100 PRO A N 1
ATOM 738 C CA . PRO A 1 100 ? 8.901 11.846 -12.428 1.00 87.19 100 PRO A CA 1
ATOM 739 C C . PRO A 1 100 ? 9.485 12.180 -13.816 1.00 87.19 100 PRO A C 1
ATOM 741 O O . PRO A 1 100 ? 9.873 13.309 -14.104 1.00 87.19 100 PRO A O 1
ATOM 744 N N . THR A 1 101 ? 9.584 11.174 -14.681 1.00 86.94 101 THR A N 1
ATOM 745 C CA . THR A 1 101 ? 10.024 11.260 -16.074 1.00 86.94 101 THR A CA 1
ATOM 746 C C . THR A 1 101 ? 8.923 10.702 -16.973 1.00 86.94 101 THR A C 1
ATOM 748 O O . THR A 1 101 ? 8.096 9.922 -16.498 1.00 86.94 101 THR A O 1
ATOM 751 N N . PRO A 1 102 ? 8.885 11.053 -18.272 1.00 89.50 102 PRO A N 1
ATOM 752 C CA . PRO A 1 102 ? 7.937 10.445 -19.196 1.00 89.50 102 PRO A CA 1
ATOM 753 C C . PRO A 1 102 ? 8.003 8.916 -19.135 1.00 89.50 102 PRO A C 1
ATOM 755 O O . PRO A 1 102 ? 9.089 8.337 -19.130 1.00 89.50 102 PRO A O 1
ATOM 758 N N . PHE A 1 103 ? 6.835 8.281 -19.072 1.00 88.81 103 PHE A N 1
ATOM 759 C CA . PHE A 1 103 ? 6.732 6.827 -19.090 1.00 88.81 103 PHE A CA 1
ATOM 760 C C . PHE A 1 103 ? 7.170 6.294 -20.457 1.00 88.81 103 PHE A C 1
ATOM 762 O O . PHE A 1 103 ? 6.662 6.745 -21.485 1.00 88.81 103 PHE A O 1
ATOM 769 N N . ASP A 1 104 ? 8.061 5.306 -20.462 1.00 88.31 104 ASP A N 1
ATOM 770 C CA . ASP A 1 104 ? 8.505 4.608 -21.667 1.00 88.31 104 ASP A CA 1
ATOM 771 C C . ASP A 1 104 ? 8.147 3.118 -21.549 1.00 88.31 104 ASP A C 1
ATOM 773 O O . ASP A 1 104 ? 8.731 2.421 -20.715 1.00 88.31 104 ASP A O 1
ATOM 777 N N . PRO A 1 105 ? 7.225 2.584 -22.371 1.00 84.69 105 PRO A N 1
ATOM 778 C CA . PRO A 1 105 ? 6.808 1.183 -22.291 1.00 84.69 105 PRO A CA 1
ATOM 779 C C . PRO A 1 105 ? 7.942 0.172 -22.534 1.00 84.69 105 PRO A C 1
ATOM 781 O O . PRO A 1 105 ? 7.767 -1.004 -22.223 1.00 84.69 105 PRO A O 1
ATOM 784 N N . HIS A 1 106 ? 9.090 0.600 -23.066 1.00 83.56 106 HIS A N 1
ATOM 785 C CA . HIS A 1 106 ? 10.269 -0.240 -23.286 1.00 83.56 106 HIS A CA 1
ATOM 786 C C . HIS A 1 106 ? 11.349 -0.073 -22.206 1.00 83.56 106 HIS A C 1
ATOM 788 O O . HIS A 1 106 ? 12.360 -0.778 -22.232 1.00 83.56 106 HIS A O 1
ATOM 794 N N . SER A 1 107 ? 11.148 0.827 -21.240 1.00 85.06 107 SER A N 1
ATOM 795 C CA . SER A 1 107 ? 12.118 1.110 -20.186 1.00 85.06 107 SER A CA 1
ATOM 796 C C . SER A 1 107 ? 11.877 0.256 -18.934 1.00 85.06 107 SER A C 1
ATOM 798 O O . SER A 1 107 ? 10.793 0.306 -18.348 1.00 85.06 107 SER A O 1
ATOM 800 N N . PRO A 1 108 ? 12.900 -0.446 -18.411 1.00 80.50 108 PRO A N 1
ATOM 801 C CA . PRO A 1 108 ? 12.822 -1.100 -17.103 1.00 80.50 108 PRO A CA 1
ATOM 802 C C . PRO A 1 108 ? 12.943 -0.102 -15.935 1.00 80.50 108 PRO A C 1
ATOM 804 O O . PRO A 1 108 ? 12.976 -0.502 -14.774 1.00 80.50 108 PRO A O 1
ATOM 807 N N . ASN A 1 109 ? 13.062 1.198 -16.232 1.00 86.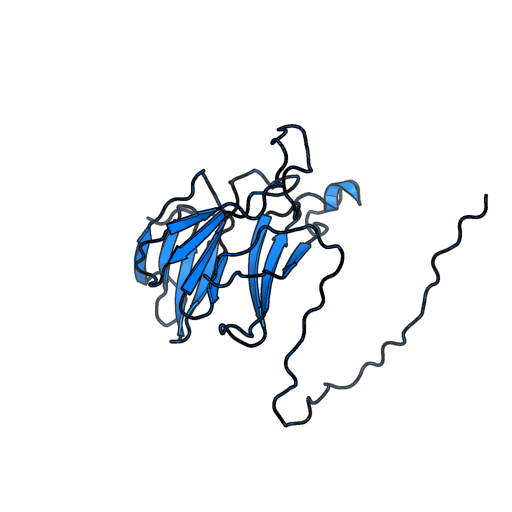88 109 ASN A N 1
ATOM 808 C CA . ASN A 1 109 ? 13.343 2.263 -15.273 1.00 86.88 109 ASN A CA 1
ATOM 809 C C . ASN A 1 109 ? 12.147 3.192 -15.057 1.00 86.88 109 ASN A C 1
ATOM 811 O O . ASN A 1 109 ? 12.339 4.329 -14.645 1.00 86.88 109 ASN A O 1
ATOM 815 N N . ASN A 1 110 ? 10.919 2.753 -15.331 1.00 92.75 110 ASN A N 1
ATOM 816 C CA . ASN A 1 110 ? 9.737 3.587 -15.088 1.00 92.75 110 ASN A CA 1
ATOM 817 C C . ASN A 1 110 ? 9.435 3.782 -13.596 1.00 92.75 110 ASN A C 1
ATOM 819 O O . ASN A 1 110 ? 8.795 4.764 -13.232 1.00 92.75 110 ASN A O 1
ATOM 823 N N . TYR A 1 111 ? 9.914 2.880 -12.736 1.00 95.25 111 TYR A N 1
ATOM 824 C CA . TYR A 1 111 ? 9.606 2.876 -11.309 1.00 95.25 111 TYR A CA 1
ATOM 825 C C . TYR A 1 111 ? 10.869 3.010 -10.462 1.00 95.25 111 TYR A C 1
ATOM 827 O O . TYR A 1 111 ? 11.884 2.355 -10.711 1.00 95.25 111 TYR A O 1
ATOM 835 N N . VAL A 1 112 ? 10.788 3.847 -9.430 1.00 94.81 112 VAL A N 1
ATOM 836 C CA . VAL A 1 112 ? 11.900 4.211 -8.543 1.00 94.81 112 VAL A CA 1
ATOM 837 C C . VAL A 1 112 ? 12.485 2.978 -7.848 1.00 94.81 112 VAL A C 1
ATOM 839 O O . VAL A 1 112 ? 13.702 2.793 -7.799 1.00 94.81 112 VAL A O 1
ATOM 842 N N . THR A 1 113 ? 11.612 2.115 -7.325 1.00 94.69 113 THR A N 1
ATOM 843 C CA . THR A 1 113 ? 11.979 0.936 -6.521 1.00 94.69 113 THR A CA 1
ATOM 844 C C . THR A 1 113 ? 12.333 -0.279 -7.373 1.00 94.69 113 THR A C 1
ATOM 846 O O . THR A 1 113 ? 12.962 -1.220 -6.888 1.00 94.69 113 THR A O 1
ATOM 849 N N . ARG A 1 114 ? 11.908 -0.276 -8.644 1.00 93.81 114 ARG A N 1
ATOM 850 C CA . ARG A 1 114 ? 11.874 -1.446 -9.533 1.00 93.81 114 ARG A CA 1
ATOM 851 C C . ARG A 1 114 ? 11.201 -2.683 -8.924 1.00 93.81 114 ARG A C 1
ATOM 853 O O . ARG A 1 114 ? 11.513 -3.806 -9.309 1.00 93.81 114 ARG A O 1
ATOM 860 N N . ALA A 1 115 ? 10.303 -2.476 -7.965 1.00 94.94 115 ALA A N 1
ATOM 861 C CA . ALA A 1 115 ? 9.670 -3.530 -7.189 1.00 94.94 115 ALA A CA 1
ATOM 862 C C . ALA A 1 115 ? 8.143 -3.408 -7.218 1.00 94.94 115 ALA A C 1
ATOM 864 O O . ALA A 1 115 ? 7.604 -2.317 -7.408 1.00 94.94 115 ALA A O 1
ATOM 865 N N . GLN A 1 116 ? 7.458 -4.527 -6.993 1.00 95.75 116 GLN A N 1
ATOM 866 C CA . GLN A 1 116 ? 6.027 -4.571 -6.691 1.00 95.75 116 GLN A CA 1
ATOM 867 C C . GLN A 1 116 ? 5.831 -4.726 -5.181 1.00 95.75 116 GLN A C 1
ATOM 869 O O . GLN A 1 116 ? 6.532 -5.519 -4.553 1.00 95.75 116 GLN A O 1
ATOM 874 N N . GLY A 1 117 ? 4.885 -3.979 -4.607 1.00 95.94 117 GLY A N 1
ATOM 875 C CA . GLY A 1 117 ? 4.622 -3.985 -3.166 1.00 95.94 117 GLY A CA 1
ATOM 876 C C . GLY A 1 117 ? 4.178 -5.343 -2.636 1.00 95.94 117 GLY A C 1
ATOM 877 O O . GLY A 1 117 ? 3.438 -6.067 -3.298 1.00 95.94 117 GLY A O 1
ATOM 878 N N .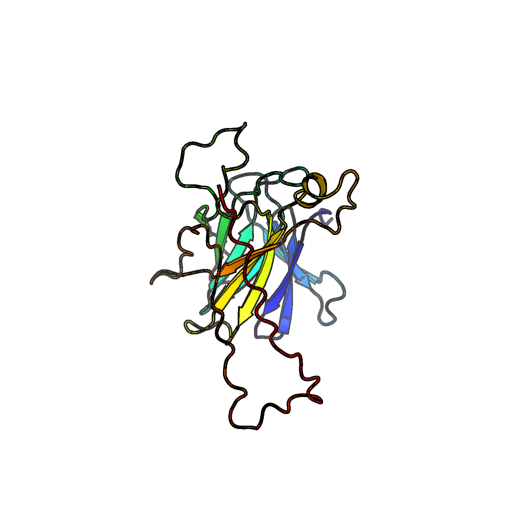 SER A 1 118 ? 4.643 -5.679 -1.434 1.00 94.88 118 SER A N 1
ATOM 879 C CA . SER A 1 118 ? 4.316 -6.939 -0.759 1.00 94.88 118 SER A CA 1
ATOM 880 C C . SER A 1 118 ? 3.892 -6.755 0.694 1.00 94.88 118 SER A C 1
ATOM 882 O O . SER A 1 118 ? 2.996 -7.454 1.165 1.00 94.88 118 SER A O 1
ATOM 884 N N . ALA A 1 119 ? 4.511 -5.819 1.416 1.00 96.62 119 ALA A N 1
ATOM 885 C CA . ALA A 1 119 ? 4.204 -5.562 2.817 1.00 96.62 119 ALA A CA 1
ATOM 886 C C . ALA A 1 119 ? 4.632 -4.156 3.249 1.00 96.62 119 ALA A C 1
ATOM 888 O O . ALA A 1 119 ? 5.406 -3.475 2.576 1.00 96.62 119 ALA A O 1
ATOM 889 N N . VAL A 1 120 ? 4.155 -3.752 4.424 1.00 97.50 120 VAL A N 1
ATOM 890 C CA . VAL A 1 120 ? 4.667 -2.601 5.167 1.00 97.50 120 VAL A CA 1
ATOM 891 C C . VAL A 1 120 ? 5.037 -3.060 6.573 1.00 97.50 120 VAL A C 1
ATOM 893 O O . VAL A 1 120 ? 4.300 -3.821 7.197 1.00 97.50 120 VAL A O 1
ATOM 896 N N . LEU A 1 121 ? 6.181 -2.595 7.067 1.00 95.25 121 LEU A N 1
ATOM 897 C CA . LEU A 1 121 ? 6.664 -2.827 8.423 1.00 95.25 121 LEU A CA 1
ATOM 898 C C . LEU A 1 121 ? 6.750 -1.495 9.168 1.00 95.25 121 LEU A C 1
ATOM 900 O O . LEU A 1 121 ? 7.320 -0.533 8.656 1.00 95.25 121 LEU A O 1
ATOM 904 N N . GLN A 1 122 ? 6.226 -1.443 10.392 1.00 94.75 122 GLN A N 1
ATOM 905 C CA . GLN A 1 122 ? 6.317 -0.262 11.251 1.00 94.75 122 GLN A CA 1
ATOM 906 C C . GLN A 1 122 ? 7.218 -0.532 12.456 1.00 94.75 122 GLN A C 1
ATOM 908 O O . GLN A 1 122 ? 7.082 -1.554 13.127 1.00 94.75 122 GLN A O 1
ATOM 913 N N . ILE A 1 123 ? 8.142 0.389 12.735 1.00 93.44 123 ILE A N 1
ATOM 914 C CA . ILE A 1 123 ? 9.116 0.296 13.830 1.00 93.44 123 ILE A CA 1
ATOM 915 C C . ILE A 1 123 ? 8.972 1.524 14.723 1.00 93.44 123 ILE A C 1
ATOM 917 O O . ILE A 1 123 ? 9.002 2.654 14.242 1.00 93.44 123 ILE A O 1
ATOM 921 N N . GLY A 1 124 ? 8.849 1.308 16.035 1.00 89.50 124 GLY A N 1
ATOM 922 C CA . GLY A 1 124 ? 8.615 2.392 16.998 1.00 89.50 124 GLY A CA 1
ATOM 923 C C . GLY A 1 124 ? 7.147 2.827 17.103 1.00 89.50 124 GLY A C 1
ATOM 924 O O . GLY A 1 124 ? 6.871 3.919 17.594 1.00 89.50 124 GLY A O 1
ATOM 925 N N . GLY A 1 125 ? 6.212 1.978 16.659 1.00 89.19 125 GLY A N 1
ATOM 926 C CA . GLY A 1 125 ? 4.767 2.212 16.725 1.00 89.19 125 GLY A CA 1
ATOM 927 C C . GLY A 1 125 ? 4.195 2.928 15.500 1.00 89.19 125 GLY A C 1
ATOM 928 O O . GLY A 1 125 ? 4.889 3.175 14.516 1.00 89.19 125 GLY A O 1
ATOM 929 N N . ASN A 1 126 ? 2.904 3.257 15.568 1.00 90.19 126 ASN A N 1
ATOM 930 C CA . ASN A 1 126 ? 2.154 3.901 14.487 1.00 90.19 126 ASN A CA 1
ATOM 931 C C . ASN A 1 126 ? 2.090 5.439 14.612 1.00 90.19 126 ASN A C 1
ATOM 933 O O . ASN A 1 126 ? 1.448 6.094 13.796 1.00 90.19 126 ASN A O 1
ATOM 937 N N . GLY A 1 127 ? 2.728 6.035 15.624 1.00 89.75 127 GLY A N 1
ATOM 938 C CA . GLY A 1 127 ? 2.742 7.484 15.840 1.00 89.75 127 GLY A CA 1
ATOM 939 C C . GLY A 1 127 ? 3.679 8.249 14.890 1.00 89.75 127 GLY A C 1
ATOM 940 O O . GLY A 1 127 ? 4.378 7.643 14.075 1.00 89.75 127 GLY A O 1
ATOM 941 N N . PRO A 1 128 ? 3.754 9.589 15.006 1.00 87.38 128 PRO A N 1
ATOM 942 C CA . PRO A 1 128 ? 4.598 10.424 14.147 1.00 87.38 128 PRO A CA 1
ATOM 943 C C . PRO A 1 128 ? 6.094 10.078 14.187 1.00 87.38 128 PRO A C 1
ATOM 945 O O . PRO A 1 128 ? 6.778 10.224 13.177 1.00 87.38 128 PRO A O 1
ATOM 948 N N . SER A 1 129 ? 6.589 9.599 15.332 1.00 88.12 129 SER A N 1
ATOM 949 C CA . SER A 1 129 ? 7.979 9.167 15.534 1.00 88.12 129 SER A CA 1
ATOM 950 C C . SER A 1 129 ? 8.274 7.754 15.020 1.00 88.12 129 SER A C 1
ATOM 952 O O . SER A 1 129 ? 9.430 7.338 15.027 1.00 88.12 129 SER A O 1
ATOM 954 N N . GLY A 1 130 ? 7.244 6.996 14.630 1.00 92.38 130 GLY A N 1
ATOM 955 C CA . GLY A 1 130 ? 7.393 5.653 14.084 1.00 92.38 130 GLY A CA 1
ATOM 956 C C . GLY A 1 130 ? 7.938 5.684 12.657 1.00 92.38 130 GLY A C 1
ATOM 957 O O . GLY A 1 130 ? 7.541 6.515 11.838 1.00 92.38 130 GLY A O 1
ATOM 958 N N . GLN A 1 131 ? 8.827 4.745 12.344 1.00 95.12 131 GLN A N 1
ATOM 959 C CA . GLN A 1 131 ? 9.351 4.526 10.997 1.00 95.12 131 GLN A CA 1
ATOM 960 C C . GLN A 1 131 ? 8.439 3.559 10.248 1.00 95.12 131 GLN A C 1
ATOM 962 O O . GLN A 1 131 ? 8.067 2.517 10.785 1.00 95.12 131 GLN A O 1
ATOM 967 N N . THR A 1 132 ? 8.095 3.890 9.004 1.00 97.56 132 THR A N 1
ATOM 968 C CA . THR A 1 132 ? 7.294 3.026 8.128 1.00 97.56 132 THR A CA 1
ATOM 969 C C . THR A 1 132 ? 8.153 2.591 6.951 1.00 97.56 132 THR A C 1
ATOM 971 O O . THR A 1 132 ? 8.625 3.425 6.186 1.00 97.56 132 THR A O 1
ATOM 974 N N . ILE A 1 133 ? 8.369 1.288 6.820 1.00 97.56 133 ILE A N 1
ATOM 975 C CA . ILE A 1 133 ? 9.185 0.683 5.773 1.00 97.56 133 ILE A CA 1
ATOM 976 C C . ILE A 1 133 ? 8.245 -0.018 4.802 1.00 97.56 133 ILE A C 1
ATOM 978 O O . ILE A 1 133 ? 7.498 -0.910 5.196 1.00 97.56 133 ILE A O 1
ATOM 982 N N . TRP A 1 134 ? 8.285 0.376 3.538 1.00 98.06 134 TRP A N 1
ATOM 983 C CA . TRP A 1 134 ? 7.606 -0.312 2.450 1.00 98.06 134 TRP A CA 1
ATOM 984 C C . TRP A 1 134 ? 8.520 -1.389 1.872 1.00 98.06 134 TRP A C 1
ATOM 986 O O . TRP A 1 134 ? 9.699 -1.136 1.619 1.00 98.06 134 TRP A O 1
ATOM 996 N N . LEU A 1 135 ? 7.982 -2.588 1.670 1.00 97.56 135 LEU A N 1
ATOM 997 C CA . LEU A 1 135 ? 8.700 -3.726 1.115 1.00 97.56 135 LEU A CA 1
ATOM 998 C C . LEU A 1 135 ? 8.099 -4.090 -0.238 1.00 97.56 135 LEU A C 1
ATOM 1000 O O . LEU A 1 135 ? 6.876 -4.153 -0.394 1.00 97.56 135 LEU A O 1
ATOM 1004 N N . GLY A 1 136 ? 8.971 -4.395 -1.193 1.00 96.12 136 GLY A N 1
ATOM 1005 C CA . GLY A 1 136 ? 8.566 -4.922 -2.483 1.00 96.12 136 GLY A CA 1
ATOM 1006 C C . GLY A 1 136 ? 9.531 -5.958 -3.042 1.00 96.12 136 GLY A C 1
ATOM 1007 O O . GLY A 1 136 ? 10.713 -5.990 -2.699 1.00 96.12 136 GLY A O 1
ATOM 1008 N N . ASN A 1 137 ? 9.009 -6.794 -3.934 1.00 94.50 137 ASN A N 1
ATOM 1009 C CA . ASN A 1 137 ? 9.765 -7.807 -4.662 1.00 94.50 137 ASN A CA 1
ATOM 1010 C C . ASN A 1 137 ? 10.190 -7.257 -6.029 1.00 94.50 137 ASN A C 1
ATOM 1012 O O . ASN A 1 137 ? 9.362 -6.721 -6.769 1.00 94.50 137 ASN A O 1
ATOM 1016 N N . GLN A 1 138 ? 11.463 -7.412 -6.386 1.00 92.94 138 GLN A N 1
ATOM 1017 C CA . GLN A 1 138 ? 11.984 -7.127 -7.724 1.00 92.94 138 GLN A CA 1
ATOM 1018 C C . GLN A 1 138 ? 11.923 -8.406 -8.561 1.00 92.94 138 GLN A C 1
ATOM 1020 O O . GLN A 1 138 ? 12.926 -9.092 -8.767 1.00 92.94 138 GLN A O 1
ATOM 1025 N N . TRP A 1 139 ? 10.718 -8.754 -9.000 1.00 89.50 139 TRP A N 1
ATOM 1026 C CA . TRP A 1 139 ? 10.459 -9.992 -9.728 1.00 89.50 139 TRP A CA 1
ATOM 1027 C C . TRP A 1 139 ? 11.359 -10.175 -10.957 1.00 89.50 139 TRP A C 1
ATOM 1029 O O . TRP A 1 139 ? 11.646 -9.223 -11.686 1.00 89.50 139 TRP A O 1
ATOM 1039 N N . ASN A 1 140 ? 11.756 -11.426 -11.207 1.00 85.31 140 ASN A N 1
ATOM 1040 C CA . ASN A 1 140 ? 12.632 -11.864 -12.299 1.00 85.31 140 ASN A CA 1
ATOM 1041 C C . ASN A 1 140 ? 14.070 -11.315 -12.270 1.00 85.31 140 ASN A C 1
ATOM 1043 O O . ASN A 1 140 ? 14.826 -11.565 -13.211 1.00 85.31 140 ASN A O 1
ATOM 1047 N N . SER A 1 141 ? 14.486 -10.607 -11.218 1.00 85.88 141 SER A N 1
ATOM 1048 C CA . SER A 1 141 ? 15.884 -10.181 -11.068 1.00 85.88 141 SER A CA 1
ATOM 1049 C C . SER A 1 141 ? 16.836 -11.370 -10.896 1.00 85.88 141 SER A C 1
ATOM 1051 O O . SER A 1 141 ? 17.958 -11.324 -11.395 1.00 85.88 141 SER A O 1
ATOM 1053 N N . GLY A 1 142 ? 16.370 -12.478 -10.309 1.00 77.50 142 GLY A N 1
ATOM 1054 C CA . GLY A 1 142 ? 17.166 -13.696 -10.155 1.00 77.50 142 GLY A CA 1
ATOM 1055 C C . GLY A 1 142 ? 17.463 -14.425 -11.471 1.00 77.50 142 GLY A C 1
ATOM 1056 O O . GLY A 1 142 ? 18.463 -15.136 -11.569 1.00 77.50 142 GLY A O 1
ATOM 1057 N N . LEU A 1 143 ? 16.634 -14.221 -12.505 1.00 71.81 143 LEU A N 1
ATOM 1058 C CA . LEU A 1 143 ? 16.808 -14.857 -13.819 1.00 71.81 143 LEU A CA 1
ATOM 1059 C C . LEU A 1 143 ? 18.036 -14.334 -14.580 1.00 71.81 143 LEU A C 1
ATOM 1061 O O . LEU A 1 143 ? 18.535 -15.021 -15.469 1.00 71.81 143 LEU A O 1
ATOM 1065 N N . LEU A 1 144 ? 18.509 -13.126 -14.255 1.00 64.88 144 LEU A N 1
ATOM 1066 C CA . LEU A 1 144 ? 19.681 -12.511 -14.887 1.00 64.88 144 LEU A CA 1
ATOM 1067 C C . LEU A 1 144 ? 21.003 -12.971 -14.253 1.00 64.88 144 LEU A C 1
ATOM 1069 O O . LEU A 1 144 ? 22.024 -13.002 -14.931 1.00 64.88 144 LEU A O 1
ATOM 1073 N N . GLU A 1 145 ? 20.975 -13.343 -12.972 1.00 61.22 145 GLU A N 1
ATOM 1074 C CA . GLU A 1 145 ? 22.165 -13.667 -12.168 1.00 61.22 145 GLU A CA 1
ATOM 1075 C C . GLU A 1 145 ? 22.568 -15.149 -12.277 1.00 61.22 145 GLU A C 1
ATOM 1077 O O . GLU A 1 145 ? 23.732 -15.506 -12.129 1.00 61.22 145 GLU A O 1
ATOM 1082 N N . THR A 1 146 ? 21.618 -16.042 -12.570 1.00 55.00 146 THR A N 1
ATOM 1083 C CA . THR A 1 146 ? 21.895 -17.464 -12.833 1.00 55.00 146 THR A CA 1
ATOM 1084 C C . THR A 1 146 ? 20.975 -17.949 -13.950 1.00 55.00 146 THR A C 1
ATOM 1086 O O . THR A 1 146 ? 19.769 -17.926 -13.760 1.00 55.00 146 THR A O 1
ATOM 1089 N N . PRO A 1 147 ? 21.472 -18.387 -15.118 1.00 57.22 147 PRO A N 1
ATOM 1090 C CA . PRO A 1 147 ? 20.652 -19.118 -16.091 1.00 57.22 147 PRO A CA 1
ATOM 1091 C C . PRO A 1 147 ? 20.733 -20.639 -15.835 1.00 57.22 147 PRO A C 1
ATOM 1093 O O . PRO A 1 147 ? 21.846 -21.168 -15.861 1.00 57.22 147 PRO A O 1
ATOM 1096 N N . PRO A 1 148 ? 19.629 -21.395 -15.630 1.00 57.22 148 PRO A N 1
ATOM 1097 C CA . PRO A 1 148 ? 18.234 -21.019 -15.396 1.00 57.22 148 PRO A CA 1
ATOM 1098 C C . PRO A 1 148 ? 17.945 -21.023 -13.883 1.00 57.22 148 PRO A C 1
ATOM 1100 O O . PRO A 1 148 ? 17.661 -22.051 -13.270 1.00 57.22 148 PRO A O 1
ATOM 1103 N N . GLY A 1 149 ? 18.092 -19.866 -13.262 1.00 55.69 149 GLY A N 1
ATOM 1104 C CA . GLY A 1 149 ? 18.033 -19.679 -11.825 1.00 55.69 149 GLY A CA 1
ATOM 1105 C C . GLY A 1 149 ? 16.591 -19.784 -11.340 1.00 55.69 149 GLY A C 1
ATOM 1106 O O . GLY A 1 149 ? 15.680 -19.256 -11.983 1.00 55.69 149 GLY A O 1
ATOM 1107 N N . PRO A 1 150 ? 16.337 -20.483 -10.232 1.00 62.38 150 PRO A N 1
ATOM 1108 C CA . PRO A 1 150 ? 14.994 -20.586 -9.692 1.00 62.38 150 PRO A CA 1
ATOM 1109 C C . PRO A 1 150 ? 14.528 -19.230 -9.116 1.00 62.38 150 PRO A C 1
ATOM 1111 O O . PRO A 1 150 ? 15.325 -18.407 -8.667 1.00 62.38 150 PRO A O 1
ATOM 1114 N N . ARG A 1 151 ? 13.209 -18.977 -9.133 1.00 67.06 151 ARG A N 1
ATOM 1115 C CA . ARG A 1 151 ? 12.574 -17.703 -8.707 1.00 67.06 151 ARG A CA 1
ATOM 1116 C C . ARG A 1 151 ? 12.875 -17.277 -7.260 1.00 67.06 151 ARG A C 1
ATOM 1118 O O . ARG A 1 151 ? 12.562 -16.161 -6.873 1.00 67.06 151 ARG A O 1
ATOM 1125 N N . ASN A 1 152 ? 13.495 -18.134 -6.453 1.00 73.75 152 ASN A N 1
ATOM 1126 C CA . ASN A 1 152 ? 13.957 -17.812 -5.100 1.00 73.75 152 ASN A CA 1
ATOM 1127 C C . ASN A 1 152 ? 15.211 -16.917 -5.061 1.00 73.75 152 ASN A C 1
ATOM 1129 O O . ASN A 1 152 ? 15.736 -16.697 -3.973 1.00 73.75 152 ASN A O 1
ATOM 1133 N N . HIS A 1 153 ? 15.710 -16.436 -6.204 1.00 80.88 153 HIS A N 1
ATOM 1134 C CA . HIS A 1 153 ? 16.814 -15.469 -6.285 1.00 80.88 153 HIS A CA 1
ATOM 1135 C C . HIS A 1 153 ? 16.349 -14.036 -6.596 1.00 80.88 153 HIS A C 1
ATOM 1137 O O . HIS A 1 153 ? 17.183 -13.168 -6.841 1.00 80.88 153 HIS A O 1
ATOM 1143 N N . ASP A 1 154 ? 15.040 -13.773 -6.609 1.00 87.75 154 ASP A N 1
ATOM 1144 C CA . ASP A 1 154 ? 14.539 -12.416 -6.818 1.00 87.75 154 ASP A CA 1
ATOM 1145 C C . ASP A 1 154 ? 14.902 -11.506 -5.633 1.00 87.75 154 ASP A C 1
ATOM 1147 O O . ASP A 1 154 ? 14.712 -11.849 -4.464 1.00 87.75 154 ASP A O 1
ATOM 1151 N N . LEU A 1 155 ? 15.444 -10.332 -5.951 1.00 91.44 155 LEU A N 1
ATOM 1152 C CA . LEU A 1 155 ? 15.829 -9.315 -4.984 1.00 91.44 155 LEU A CA 1
ATOM 1153 C C . LEU A 1 155 ? 14.601 -8.696 -4.307 1.00 91.44 155 LEU A C 1
ATOM 1155 O O . LEU A 1 155 ? 13.506 -8.619 -4.869 1.00 91.44 155 LEU A O 1
ATOM 1159 N N . LEU A 1 156 ? 14.818 -8.174 -3.103 1.00 93.19 156 LEU A N 1
ATOM 1160 C CA . LEU A 1 156 ? 13.855 -7.348 -2.382 1.00 93.19 156 LEU A CA 1
ATOM 1161 C C . LEU A 1 156 ? 14.311 -5.889 -2.407 1.00 93.19 156 LEU A C 1
ATOM 1163 O O . LEU A 1 156 ? 15.507 -5.607 -2.353 1.00 93.19 156 LEU A O 1
ATOM 1167 N N . TYR A 1 157 ? 13.359 -4.961 -2.431 1.00 95.69 157 TYR A N 1
ATOM 1168 C CA . TYR A 1 157 ? 13.620 -3.535 -2.259 1.00 95.69 157 TYR A CA 1
ATOM 1169 C C . TYR A 1 157 ? 12.843 -3.000 -1.063 1.00 95.69 157 TYR A C 1
ATOM 1171 O O . TYR A 1 157 ? 11.637 -3.226 -0.948 1.00 95.69 157 TYR A O 1
ATOM 1179 N N . TRP A 1 158 ? 13.544 -2.333 -0.152 1.00 97.25 158 TRP A N 1
ATOM 1180 C CA . TRP A 1 158 ? 12.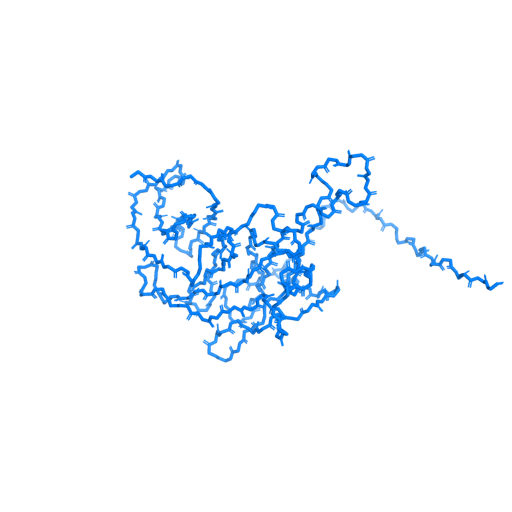977 -1.788 1.077 1.00 97.25 158 TRP A CA 1
ATOM 1181 C C . TRP A 1 158 ? 13.125 -0.269 1.031 1.00 97.25 158 TRP A C 1
ATOM 1183 O O . TRP A 1 158 ? 14.223 0.241 0.819 1.00 97.25 158 TRP A O 1
ATOM 1193 N N . ALA A 1 159 ? 12.023 0.452 1.207 1.00 97.19 159 ALA A N 1
ATOM 1194 C CA . ALA A 1 159 ? 11.992 1.908 1.182 1.00 97.19 159 ALA A CA 1
ATOM 1195 C C . ALA A 1 159 ? 11.534 2.439 2.538 1.00 97.19 159 ALA A C 1
ATOM 1197 O O . ALA A 1 159 ? 10.473 2.049 3.024 1.00 97.19 159 ALA A O 1
ATOM 1198 N N . LEU A 1 160 ? 12.297 3.353 3.132 1.00 97.00 160 LEU A N 1
ATOM 1199 C CA . LEU A 1 160 ? 11.814 4.121 4.273 1.00 97.00 160 LEU A CA 1
ATOM 1200 C C . LEU A 1 160 ? 10.875 5.219 3.755 1.00 97.00 160 LEU A C 1
ATOM 1202 O O . LEU A 1 160 ? 11.282 6.043 2.940 1.00 97.00 160 LEU A O 1
ATOM 1206 N N . LEU A 1 161 ? 9.616 5.205 4.193 1.00 97.50 161 LEU A N 1
ATOM 1207 C CA . LEU A 1 161 ? 8.626 6.196 3.784 1.00 97.50 161 LEU A CA 1
ATOM 1208 C C . LEU A 1 161 ? 8.775 7.476 4.611 1.00 97.50 161 LEU A C 1
ATOM 1210 O O . LEU A 1 161 ? 8.740 7.432 5.844 1.00 97.50 161 LEU A O 1
ATOM 1214 N N . SER A 1 162 ? 8.866 8.605 3.913 1.00 96.50 162 SER A N 1
ATOM 1215 C CA . SER A 1 162 ? 8.746 9.945 4.488 1.00 96.50 162 SER A CA 1
ATOM 1216 C C . SER A 1 162 ? 7.322 10.464 4.327 1.00 96.50 162 SER A C 1
ATOM 1218 O O . SER A 1 162 ? 6.616 10.089 3.388 1.00 96.50 162 SER A O 1
ATOM 1220 N N . PHE A 1 163 ? 6.903 11.321 5.256 1.00 97.62 163 PHE A N 1
ATOM 1221 C CA . PHE A 1 163 ? 5.568 11.907 5.277 1.00 97.62 163 PHE A CA 1
ATOM 1222 C C . PHE A 1 163 ? 5.678 13.414 5.471 1.00 97.62 163 PHE A C 1
ATOM 1224 O O . PHE A 1 163 ? 6.427 13.855 6.347 1.00 97.62 163 PHE A O 1
ATOM 1231 N N . ASP A 1 164 ? 4.900 14.176 4.708 1.00 96.38 164 ASP A N 1
ATOM 1232 C CA . ASP A 1 164 ? 4.792 15.619 4.896 1.00 96.38 164 ASP A CA 1
ATOM 1233 C C . ASP A 1 164 ? 3.943 15.981 6.136 1.00 96.38 164 ASP A C 1
ATOM 1235 O O . ASP A 1 164 ? 3.478 15.118 6.892 1.00 96.38 164 ASP A O 1
ATOM 1239 N N . ALA A 1 165 ? 3.748 17.284 6.363 1.00 95.00 165 ALA A N 1
ATOM 1240 C CA . ALA A 1 165 ? 2.989 17.797 7.503 1.00 95.00 165 ALA A CA 1
ATOM 1241 C C . ALA A 1 165 ? 1.508 17.367 7.505 1.00 95.00 165 ALA A C 1
ATOM 1243 O O . ALA A 1 165 ? 0.916 17.249 8.580 1.00 95.00 165 ALA A O 1
ATOM 1244 N N . ASP A 1 166 ? 0.933 17.088 6.333 1.00 94.56 166 ASP A N 1
ATOM 1245 C CA . ASP A 1 166 ? -0.454 16.645 6.163 1.00 94.56 166 ASP A CA 1
ATOM 1246 C C . ASP A 1 166 ? -0.580 15.109 6.186 1.00 94.56 166 ASP A C 1
ATOM 1248 O O . ASP A 1 166 ? -1.680 14.550 6.116 1.00 94.56 166 ASP A O 1
ATOM 1252 N N . GLY A 1 167 ? 0.549 14.404 6.316 1.00 96.06 167 GLY A N 1
ATOM 1253 C CA . GLY A 1 167 ? 0.624 12.951 6.321 1.00 96.06 167 GLY A CA 1
ATOM 1254 C C . GLY A 1 167 ? 0.578 12.327 4.926 1.00 96.06 167 GLY A C 1
ATOM 1255 O O . GLY A 1 167 ? 0.359 11.121 4.822 1.00 96.06 167 GLY A O 1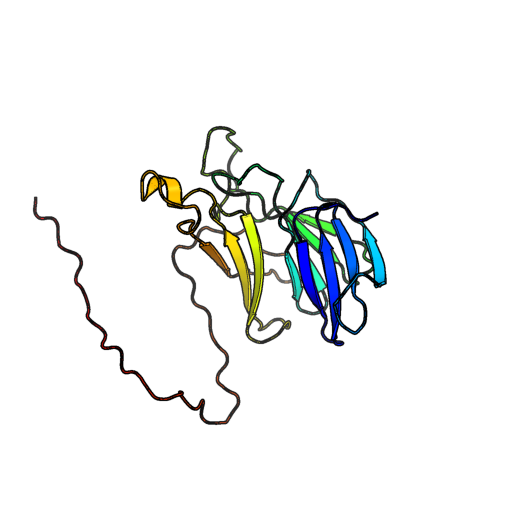
ATOM 1256 N N . ALA A 1 168 ? 0.775 13.088 3.848 1.00 97.81 168 ALA A N 1
ATOM 1257 C CA . ALA A 1 168 ? 0.966 12.490 2.533 1.00 97.81 168 ALA A CA 1
ATOM 1258 C C . ALA A 1 168 ? 2.344 11.820 2.465 1.00 97.81 168 ALA A C 1
ATOM 1260 O O . ALA A 1 168 ? 3.330 12.354 2.972 1.00 97.81 168 ALA A O 1
ATOM 1261 N N . ILE A 1 169 ? 2.413 10.636 1.848 1.00 98.38 169 ILE A N 1
ATOM 1262 C CA . ILE A 1 169 ? 3.699 9.987 1.575 1.00 98.38 169 ILE A CA 1
ATOM 1263 C C . ILE A 1 169 ? 4.416 10.812 0.509 1.00 98.38 169 ILE A C 1
ATOM 1265 O O . ILE A 1 169 ? 3.847 11.091 -0.548 1.00 98.38 169 ILE A O 1
ATOM 1269 N N . GLU A 1 170 ? 5.660 11.179 0.781 1.00 97.69 170 GLU A N 1
ATOM 1270 C CA . GLU A 1 170 ? 6.485 11.908 -0.176 1.00 97.69 170 GLU A CA 1
ATOM 1271 C C . GLU A 1 170 ? 6.887 11.008 -1.355 1.00 97.69 170 GLU A C 1
ATOM 1273 O O . GLU A 1 170 ? 7.008 9.789 -1.220 1.00 97.69 170 GLU A O 1
ATOM 1278 N N . GLN A 1 171 ? 7.126 11.610 -2.522 1.00 97.12 171 GLN A N 1
ATOM 1279 C CA . GLN A 1 171 ? 7.644 10.907 -3.697 1.00 97.12 171 GLN A CA 1
ATOM 1280 C C . GLN A 1 171 ? 8.906 10.114 -3.329 1.00 97.12 171 GLN A C 1
ATOM 1282 O O . GLN A 1 171 ? 9.892 10.691 -2.862 1.00 97.12 171 GLN A O 1
ATOM 1287 N N . LEU A 1 172 ? 8.911 8.802 -3.589 1.00 96.38 172 LEU A N 1
ATOM 1288 C CA . LEU A 1 172 ? 10.096 8.003 -3.305 1.00 96.38 172 LEU A CA 1
ATOM 1289 C C . LEU A 1 172 ? 11.235 8.424 -4.232 1.00 96.38 172 LEU A C 1
ATOM 1291 O O . LEU A 1 172 ? 11.054 8.678 -5.426 1.00 96.38 172 LEU A O 1
ATOM 1295 N N . THR A 1 173 ? 12.437 8.404 -3.670 1.00 93.19 173 THR A N 1
ATOM 1296 C CA . THR A 1 173 ? 13.694 8.476 -4.410 1.00 93.19 173 THR A CA 1
ATOM 1297 C C . THR A 1 173 ? 14.437 7.158 -4.245 1.00 93.19 173 THR A C 1
ATOM 1299 O O . THR A 1 173 ? 14.301 6.466 -3.232 1.00 93.19 173 THR A O 1
ATOM 1302 N N . ARG A 1 174 ? 15.189 6.750 -5.271 1.00 91.12 174 ARG A N 1
ATOM 1303 C CA . ARG A 1 174 ? 15.903 5.474 -5.222 1.00 91.12 174 ARG A CA 1
ATOM 1304 C C . ARG A 1 174 ? 17.083 5.618 -4.271 1.00 91.12 174 ARG A C 1
ATOM 1306 O O . ARG A 1 174 ? 17.959 6.448 -4.497 1.00 91.12 174 ARG A O 1
ATOM 1313 N N . GLN A 1 175 ? 17.117 4.781 -3.246 1.00 91.00 175 GLN A N 1
ATOM 1314 C CA . GLN A 1 175 ? 18.160 4.756 -2.232 1.00 91.00 175 GLN A CA 1
ATOM 1315 C C . GLN A 1 175 ? 18.872 3.408 -2.304 1.00 91.00 175 GLN A C 1
ATOM 1317 O O . GLN A 1 175 ? 18.241 2.364 -2.460 1.00 91.00 175 GLN A O 1
ATOM 1322 N N . ARG A 1 176 ? 20.206 3.438 -2.259 1.00 92.25 176 ARG A N 1
ATOM 1323 C CA . ARG A 1 176 ? 21.014 2.216 -2.168 1.00 92.25 176 ARG A CA 1
ATOM 1324 C C . ARG A 1 176 ? 21.012 1.678 -0.741 1.00 92.25 176 ARG A C 1
ATOM 1326 O O . ARG A 1 176 ? 20.918 0.473 -0.549 1.00 92.25 176 ARG A O 1
ATOM 1333 N N . ASP A 1 177 ? 21.084 2.593 0.217 1.00 93.62 177 ASP A N 1
ATOM 1334 C CA . ASP A 1 177 ? 21.220 2.309 1.634 1.00 93.62 177 ASP A CA 1
ATOM 1335 C C . ASP A 1 177 ? 20.181 3.127 2.406 1.00 93.62 177 ASP A C 1
ATOM 1337 O O . ASP A 1 177 ? 19.941 4.297 2.092 1.00 93.62 177 ASP A O 1
ATOM 1341 N N . ILE A 1 178 ? 19.575 2.508 3.419 1.00 91.81 178 ILE A N 1
ATOM 1342 C CA . ILE A 1 178 ? 18.688 3.163 4.383 1.00 91.81 178 ILE A CA 1
ATOM 1343 C C . ILE A 1 178 ? 19.169 2.843 5.795 1.00 91.81 178 ILE A C 1
ATOM 1345 O O . ILE A 1 178 ? 19.627 1.733 6.065 1.00 91.81 178 ILE A O 1
ATOM 1349 N N . THR A 1 179 ? 19.029 3.798 6.709 1.00 92.12 179 THR A N 1
ATOM 1350 C CA . THR A 1 179 ? 19.306 3.581 8.132 1.00 92.12 179 THR A CA 1
ATOM 1351 C C . THR A 1 179 ? 17.988 3.483 8.876 1.00 92.12 179 THR A C 1
ATOM 1353 O O . THR A 1 179 ? 17.180 4.406 8.833 1.00 92.12 179 THR A O 1
ATOM 1356 N N . VAL A 1 180 ? 17.787 2.371 9.578 1.00 90.75 180 VAL A N 1
ATOM 1357 C CA . VAL A 1 180 ? 16.614 2.136 10.420 1.00 90.75 180 VAL A CA 1
ATOM 1358 C C . VAL A 1 180 ? 17.056 2.152 11.873 1.00 90.75 180 VAL A C 1
ATOM 1360 O O . VAL A 1 180 ? 17.937 1.390 12.271 1.00 90.75 180 VAL A O 1
ATOM 1363 N N . VAL A 1 181 ? 16.433 3.005 12.680 1.00 87.69 181 VAL A N 1
ATOM 1364 C CA . VAL A 1 181 ? 16.737 3.086 14.112 1.00 87.69 181 VAL A CA 1
ATOM 1365 C C . VAL A 1 181 ? 15.808 2.152 14.873 1.00 87.69 181 VAL A C 1
ATOM 1367 O O . VAL A 1 181 ? 14.601 2.372 14.930 1.00 87.69 181 VAL A O 1
ATOM 1370 N N . LEU A 1 182 ? 16.355 1.106 15.481 1.00 85.31 182 LEU A N 1
ATOM 1371 C CA . LEU A 1 182 ? 15.589 0.292 16.419 1.00 85.31 182 LEU A CA 1
ATOM 1372 C C . LEU A 1 182 ? 15.499 1.048 17.745 1.00 85.31 182 LEU A C 1
ATOM 1374 O O . LEU A 1 182 ? 16.509 1.543 18.249 1.00 85.31 182 LEU A O 1
ATOM 1378 N N . SER A 1 183 ? 14.296 1.164 18.305 1.00 69.81 183 SER A N 1
ATOM 1379 C CA . SER A 1 183 ? 14.139 1.737 19.640 1.00 69.81 183 SER A CA 1
ATOM 1380 C C . SER A 1 183 ? 15.004 0.949 20.634 1.00 69.81 183 SER A C 1
ATOM 1382 O O . SER A 1 183 ? 15.053 -0.282 20.534 1.00 69.81 183 SER A O 1
ATOM 1384 N N . PRO A 1 184 ? 15.676 1.610 21.596 1.00 62.88 184 PRO A N 1
ATOM 1385 C CA . PRO A 1 184 ? 16.345 0.896 22.676 1.00 62.88 184 PRO A CA 1
ATOM 1386 C C . PRO A 1 184 ? 15.331 -0.034 23.347 1.00 62.88 184 PRO A C 1
ATOM 1388 O O . PRO A 1 184 ? 14.184 0.378 23.551 1.00 62.88 184 PRO A O 1
ATOM 1391 N N . CYS A 1 185 ? 15.725 -1.262 23.704 1.00 55.56 185 CYS A N 1
ATOM 1392 C CA . CYS A 1 185 ? 14.899 -2.071 24.601 1.00 55.56 185 CYS A CA 1
ATOM 1393 C C . CYS A 1 185 ? 14.591 -1.199 25.822 1.00 55.56 185 CYS A C 1
ATOM 1395 O O . CYS A 1 185 ? 15.519 -0.694 26.456 1.00 55.56 185 CYS A O 1
ATOM 1397 N N . GLY A 1 186 ? 13.314 -0.935 26.100 1.00 51.06 186 GLY A N 1
ATOM 1398 C CA . GLY A 1 186 ? 12.923 -0.007 27.155 1.00 51.06 186 GLY A CA 1
ATOM 1399 C C . GLY A 1 186 ? 13.544 -0.407 28.494 1.00 51.06 186 GLY A C 1
ATOM 1400 O O . GLY A 1 186 ? 13.136 -1.401 29.079 1.00 51.06 186 GLY A O 1
ATOM 1401 N N . GLY A 1 187 ? 14.550 0.345 28.953 1.00 46.22 187 GLY A N 1
ATOM 1402 C CA . GLY A 1 187 ? 15.047 0.379 30.335 1.00 46.22 187 GLY A CA 1
ATOM 1403 C C . GLY A 1 187 ? 15.549 -0.921 30.984 1.00 46.22 187 GLY A C 1
ATOM 1404 O O . GLY A 1 187 ? 15.880 -0.888 32.165 1.00 46.22 187 GLY A O 1
ATOM 1405 N N . GLY A 1 188 ? 15.627 -2.044 30.271 1.00 49.06 188 GLY A N 1
ATOM 1406 C CA . GLY A 1 188 ? 16.158 -3.318 30.763 1.00 49.06 188 GLY A CA 1
ATOM 1407 C C . GLY A 1 188 ? 17.213 -3.880 29.809 1.00 49.06 188 GLY A C 1
ATOM 1408 O O . GLY A 1 188 ? 17.194 -3.536 28.625 1.00 49.06 188 GLY A O 1
ATOM 1409 N N . PRO A 1 189 ? 18.152 -4.723 30.285 1.00 47.56 189 PRO A N 1
ATOM 1410 C CA . PRO A 1 189 ? 19.168 -5.300 29.416 1.00 47.56 189 PRO A CA 1
ATOM 1411 C C . PRO A 1 189 ? 18.481 -6.069 28.285 1.00 47.56 189 PRO A C 1
ATOM 1413 O O . PRO A 1 189 ? 17.748 -7.027 28.538 1.00 47.56 189 PRO A O 1
ATOM 1416 N N . CYS A 1 190 ? 18.719 -5.651 27.036 1.00 51.62 190 CYS A N 1
ATOM 1417 C CA . CYS A 1 190 ? 18.477 -6.514 25.887 1.00 51.62 190 CYS A CA 1
ATOM 1418 C C . CYS A 1 190 ? 19.346 -7.746 26.138 1.00 51.62 190 CYS A C 1
ATOM 1420 O O . CYS A 1 190 ? 20.560 -7.645 26.009 1.00 51.62 190 CYS A O 1
ATOM 1422 N N . ASN A 1 191 ? 18.771 -8.861 26.581 1.00 42.28 191 ASN A N 1
ATOM 1423 C CA . ASN A 1 191 ? 19.529 -10.087 26.772 1.00 42.28 191 ASN A CA 1
ATOM 1424 C C . ASN A 1 191 ? 19.958 -10.521 25.363 1.00 42.28 191 ASN A C 1
ATOM 1426 O O . ASN A 1 191 ? 19.087 -10.943 24.591 1.00 42.28 191 ASN A O 1
ATOM 1430 N N . PRO A 1 192 ? 21.233 -10.369 24.957 1.00 46.84 192 PRO A N 1
ATOM 1431 C CA . PRO A 1 192 ? 21.642 -10.969 23.711 1.00 46.84 192 PRO A CA 1
ATOM 1432 C C . PRO A 1 192 ? 21.611 -12.466 24.003 1.00 46.84 192 PRO A C 1
ATOM 1434 O O . PRO A 1 192 ? 22.379 -12.964 24.829 1.00 46.84 192 PRO A O 1
ATOM 1437 N N . GLY A 1 193 ? 20.687 -13.194 23.373 1.00 40.53 193 GLY A N 1
ATOM 1438 C CA . GLY A 1 193 ? 20.816 -14.647 23.281 1.00 40.53 193 GLY A CA 1
ATOM 1439 C C . GLY A 1 193 ? 22.258 -14.995 22.882 1.00 40.53 193 GLY A C 1
ATOM 1440 O O . GLY A 1 193 ? 22.913 -14.179 22.225 1.00 40.53 193 GLY A O 1
ATOM 1441 N N . PRO A 1 194 ? 22.779 -16.147 23.336 1.00 37.56 194 PRO A N 1
ATOM 1442 C CA . PRO A 1 194 ? 24.210 -16.394 23.481 1.00 37.56 194 PRO A CA 1
ATOM 1443 C C . PRO A 1 194 ? 24.979 -15.939 22.243 1.00 37.56 194 PRO A C 1
ATOM 1445 O O . PRO A 1 194 ? 24.734 -16.396 21.127 1.00 37.56 194 PRO A O 1
ATOM 1448 N N . THR A 1 195 ? 25.884 -14.987 22.461 1.00 39.19 195 THR A N 1
ATOM 1449 C CA . THR A 1 195 ? 26.717 -14.351 21.445 1.00 39.19 195 THR A CA 1
ATOM 1450 C C . THR A 1 195 ? 27.484 -15.393 20.641 1.00 39.19 195 THR A C 1
ATOM 1452 O O . THR A 1 195 ? 28.516 -15.894 21.084 1.00 39.19 195 THR A O 1
ATOM 1455 N N . ALA A 1 196 ? 27.033 -15.668 19.420 1.00 37.44 196 ALA A N 1
ATOM 1456 C CA . ALA A 1 196 ? 27.921 -16.131 18.369 1.00 37.44 196 ALA A CA 1
ATOM 1457 C C . ALA A 1 196 ? 28.674 -14.901 17.850 1.00 37.44 196 ALA A C 1
ATOM 1459 O O . ALA A 1 196 ? 28.160 -14.130 17.041 1.00 37.44 196 ALA A O 1
ATOM 1460 N N . ALA A 1 197 ? 29.886 -14.689 18.359 1.00 38.75 197 ALA A N 1
ATOM 1461 C CA . ALA A 1 197 ? 30.810 -13.719 17.798 1.00 38.75 197 ALA A CA 1
ATOM 1462 C C . ALA A 1 197 ? 30.997 -14.013 16.298 1.00 38.75 197 ALA A C 1
ATOM 1464 O O . ALA A 1 197 ? 31.591 -15.027 15.933 1.00 38.75 197 ALA A O 1
ATOM 1465 N N . LYS A 1 198 ? 30.507 -13.134 15.418 1.00 38.38 198 LYS A N 1
ATOM 1466 C CA . LYS A 1 198 ? 30.954 -13.092 14.024 1.00 38.38 198 LYS A CA 1
ATOM 1467 C C . LYS A 1 198 ? 31.871 -11.894 13.848 1.00 38.38 198 LYS A C 1
ATOM 1469 O O . LYS A 1 198 ? 31.459 -10.742 13.827 1.00 38.38 198 LYS A O 1
ATOM 1474 N N . ARG A 1 199 ? 33.150 -12.252 13.803 1.00 34.66 199 ARG A N 1
ATOM 1475 C CA . ARG A 1 199 ? 34.315 -11.479 13.387 1.00 34.66 199 ARG A CA 1
ATOM 1476 C C . ARG A 1 199 ? 33.976 -10.653 12.140 1.00 34.66 199 ARG A C 1
ATOM 1478 O O . ARG A 1 199 ? 33.515 -11.224 11.154 1.00 34.66 199 ARG A O 1
ATOM 1485 N N . SER A 1 200 ? 34.222 -9.345 12.171 1.00 34.91 200 SER A N 1
ATOM 1486 C CA . SER A 1 200 ? 34.330 -8.563 10.945 1.00 34.91 200 SER A CA 1
ATOM 1487 C C . SER A 1 200 ? 35.623 -8.982 10.247 1.00 34.91 200 SER A C 1
ATOM 1489 O O . SER A 1 200 ? 36.716 -8.876 10.802 1.00 34.91 200 SER A O 1
ATOM 1491 N N . THR A 1 201 ? 35.513 -9.514 9.040 1.00 35.75 201 THR A N 1
ATOM 1492 C CA . THR A 1 201 ? 36.618 -9.493 8.088 1.00 35.75 201 THR A CA 1
ATOM 1493 C C . THR A 1 201 ? 36.287 -8.381 7.115 1.00 35.75 201 THR A C 1
ATOM 1495 O O . THR A 1 201 ? 35.322 -8.470 6.362 1.00 35.75 201 THR A O 1
ATOM 1498 N N . SER A 1 202 ? 37.044 -7.292 7.202 1.00 37.53 202 SER A N 1
ATOM 1499 C CA . SER A 1 202 ? 37.180 -6.343 6.108 1.00 37.53 202 SER A CA 1
ATOM 1500 C C . SER A 1 202 ? 37.757 -7.105 4.920 1.00 37.53 202 SER A C 1
ATOM 1502 O O . SER A 1 202 ? 38.914 -7.521 4.970 1.00 37.53 202 SER A O 1
ATOM 1504 N N . GLU A 1 203 ? 36.954 -7.328 3.891 1.00 37.47 203 GLU A N 1
ATOM 1505 C CA . GLU A 1 203 ? 37.469 -7.726 2.588 1.00 37.47 203 GLU A CA 1
ATOM 1506 C C . GLU A 1 203 ? 37.554 -6.447 1.753 1.00 37.47 203 GLU A C 1
ATOM 1508 O O . GLU A 1 203 ? 36.545 -5.850 1.374 1.00 37.47 203 GLU A O 1
ATOM 1513 N N . GLU A 1 204 ? 38.784 -5.955 1.605 1.00 36.47 204 GLU A N 1
ATOM 1514 C CA . GLU A 1 204 ? 39.150 -4.902 0.665 1.00 36.47 204 GLU A CA 1
ATOM 1515 C C . GLU A 1 204 ? 38.728 -5.330 -0.744 1.00 36.47 204 GLU A C 1
ATOM 1517 O O . GLU A 1 204 ? 39.046 -6.430 -1.197 1.00 36.47 204 GLU A O 1
ATOM 1522 N N . ALA A 1 205 ? 38.017 -4.449 -1.447 1.00 37.41 205 ALA A N 1
ATOM 1523 C CA . ALA A 1 205 ? 37.757 -4.623 -2.867 1.00 37.41 205 ALA A CA 1
ATOM 1524 C C . ALA A 1 205 ? 39.096 -4.650 -3.630 1.00 37.41 205 ALA A C 1
ATOM 1526 O O . ALA A 1 205 ? 39.942 -3.784 -3.382 1.00 37.41 205 ALA A O 1
ATOM 1527 N N . PRO A 1 206 ? 39.316 -5.584 -4.573 1.00 38.78 206 PRO A N 1
ATOM 1528 C CA . PRO A 1 206 ? 40.533 -5.575 -5.362 1.00 38.78 206 PRO A CA 1
ATOM 1529 C C . PRO A 1 206 ? 40.544 -4.342 -6.269 1.00 38.78 206 PRO A C 1
ATOM 1531 O O . PRO A 1 206 ? 39.637 -4.115 -7.073 1.00 38.78 206 PRO A O 1
ATOM 1534 N N . VAL A 1 207 ? 41.598 -3.543 -6.125 1.00 38.09 207 VAL A N 1
ATOM 1535 C CA . VAL A 1 207 ? 41.954 -2.466 -7.046 1.00 38.09 207 VAL A CA 1
ATOM 1536 C C . VAL A 1 207 ? 42.296 -3.102 -8.394 1.00 38.09 207 VAL A C 1
ATOM 1538 O O . VAL A 1 207 ? 43.261 -3.857 -8.503 1.00 38.09 207 VAL A O 1
ATOM 1541 N N . LEU A 1 208 ? 41.509 -2.800 -9.427 1.00 37.97 208 LEU A N 1
ATOM 1542 C CA . LEU A 1 208 ? 41.897 -3.054 -10.813 1.00 37.97 208 LEU A CA 1
ATOM 1543 C C . LEU A 1 208 ? 43.069 -2.130 -11.156 1.00 37.97 208 LEU A C 1
ATOM 1545 O O . LEU A 1 208 ? 42.891 -0.922 -11.307 1.00 37.97 208 LEU A O 1
ATOM 1549 N N . ALA A 1 209 ? 44.268 -2.701 -11.254 1.00 38.25 209 ALA A N 1
ATOM 1550 C CA . ALA A 1 209 ? 45.381 -2.051 -11.926 1.00 38.25 209 ALA A CA 1
ATOM 1551 C C . ALA A 1 209 ? 45.186 -2.158 -13.449 1.00 38.25 209 ALA A C 1
ATOM 1553 O O . ALA A 1 209 ? 44.720 -3.182 -13.950 1.00 38.25 209 ALA A O 1
ATOM 1554 N N . THR A 1 210 ? 45.513 -1.060 -14.129 1.00 48.41 210 THR A N 1
ATOM 1555 C CA . THR A 1 210 ? 45.525 -0.855 -15.587 1.00 48.41 210 THR A CA 1
ATOM 1556 C C . THR A 1 210 ? 46.381 -1.854 -16.344 1.00 48.41 210 THR A C 1
ATOM 1558 O O . THR A 1 210 ? 47.492 -2.140 -15.840 1.00 48.41 210 THR A O 1
#

Secondary structure (DSSP, 8-state):
-PPPS-EEEEE-TTS-EEEEETTTEEEEEPTTSSSEEEEEEE---SS-EEEEEEEEETTEEEEEEEEP-STTTT----EEEEESSTT---EEEEESSB-SS---TT-TTSBSS-SEEEEEEEES-SSTT-EEEEEEEETTTHHHHSTT--GGG-EEEEEEEPB-TT-PBPPP---S-----PPPPSSS-----S---------PPPP---

Organism: NCBI:txid156174

Sequence (210 aa):
RGRVGDFNIFVDDDGTAYHVRTGFDLVRLNANYTGPDALVSSFTTPKSSEGPAMFKRNGTYYITAGTGCCACIGGSTIYVLTASSLAGPWTYRGDVGSNPTPFDPHSPNNYVTRAQGSAVLQIGGNGPSGQTIWLGNQWNSGLLETPPGPRNHDLLYWALLSFDADGAIEQLTRQRDITVVLSPCGGGPCNPGPTAAKRSTSEEAPVLAT

InterPro domains:
  IPR006710 Glycoside hydrolase, family 43 [PF04616] (6-93)
  IPR023296 Glycosyl hydrolase, five-bladed beta-propeller domain superfamily [G3DSA:2.115.10.20] (1-182)
  IPR023296 Glycosyl hydrolase, five-bladed beta-propeller domain superfamily [SSF75005] (6-173)

pLDDT: mean 85.23, std 19.05, range [34.66, 98.75]